Protein AF-0000000067843125 (afdb_homodimer)

Secondary structure (DSSP, 8-state):
-PEEEEEEE-SSTHHHHHHHHHHHH--TTTEEEEEEEEE-GGG-S-SS--PPPHHHHHH-HHHHHHHHHHHHHHHHHHHHHHHTT-EEEEEEEES-HHHHHHHHHHHTT-SEEEEES--------TTS--HHHHHHHH-SS-EEEE--/-PEEEEEEE-SSTHHHHHHHHHHHH--TTTEEEEEEEEE-GGG-S-SS--PPPHHHHHH-HHHHHHHHHHHHHHHHHHHHHHHTT-EEEEEEEES-HHHHHHHHHHHTT-SEEEEES--------TTS--HHHHHHHH-SS-EEEE--

Nearest PDB structures (foldseek):
  1mjh-assembly1_A  TM=8.356E-01  e=4.288E-08  Methanocaldococcus jannaschii
  5ahw-assembly2_D  TM=8.066E-01  e=2.568E-08  Mycolicibacterium smegmatis MC2 155
  1mjh-assembly1_B  TM=7.930E-01  e=4.022E-08  Methanocaldococcus jannaschii
  3hgm-assembly1_B  TM=7.464E-01  e=4.874E-08  Halomonas elongata
  3hgm-assembly2_D  TM=7.133E-01  e=4.022E-08  Halomonas elongata

Structure (mmCIF, N/CA/C/O backbone):
data_AF-0000000067843125-model_v1
#
loop_
_entity.id
_entity.type
_entity.pdbx_description
1 polymer 'Universal stress protein family'
#
loop_
_atom_site.group_PDB
_atom_site.id
_atom_site.type_symbol
_atom_site.label_atom_id
_atom_site.label_alt_id
_atom_site.label_comp_id
_atom_site.label_asym_id
_atom_site.label_entity_id
_atom_site.label_seq_id
_atom_site.pdbx_PDB_ins_code
_atom_site.Cartn_x
_atom_site.Cartn_y
_atom_site.Cartn_z
_atom_site.occupancy
_atom_site.B_iso_or_equiv
_atom_site.auth_seq_id
_atom_site.auth_comp_id
_atom_site.auth_asym_id
_atom_site.auth_atom_id
_atom_site.pdbx_PDB_model_num
ATOM 1 N N . MET A 1 1 ? -18.734 -5.113 -13.703 1 89.94 1 MET A N 1
ATOM 2 C CA . MET A 1 1 ? -17.859 -6.262 -13.5 1 89.94 1 MET A CA 1
ATOM 3 C C . MET A 1 1 ? -16.875 -6 -12.359 1 89.94 1 MET A C 1
ATOM 5 O O . MET A 1 1 ? -16.422 -4.871 -12.172 1 89.94 1 MET A O 1
ATOM 9 N N . PRO A 1 2 ? -16.578 -7.117 -11.547 1 95.94 2 PRO A N 1
ATOM 10 C CA . PRO A 1 2 ? -15.672 -6.875 -10.43 1 95.94 2 PRO A CA 1
ATOM 11 C C . PRO A 1 2 ? -14.273 -6.469 -10.891 1 95.94 2 PRO A C 1
ATOM 13 O O . PRO A 1 2 ? -13.805 -6.914 -11.945 1 95.94 2 PRO A O 1
ATOM 16 N N . SER A 1 3 ? -13.609 -5.617 -10.203 1 98.12 3 SER A N 1
ATOM 17 C CA . SER A 1 3 ? -12.266 -5.152 -10.523 1 98.12 3 SER A CA 1
ATOM 18 C C . SER A 1 3 ? -11.211 -6.137 -10.031 1 98.12 3 SER A C 1
ATOM 20 O O . SER A 1 3 ? -11.273 -6.598 -8.891 1 98.12 3 SER A O 1
ATOM 22 N N . PRO A 1 4 ? -10.266 -6.488 -10.859 1 98.75 4 PRO A N 1
ATOM 23 C CA . PRO A 1 4 ? -9.242 -7.449 -10.438 1 98.75 4 PRO A CA 1
ATOM 24 C C . PRO A 1 4 ? -8.266 -6.867 -9.43 1 98.75 4 PRO A C 1
ATOM 26 O O . PRO A 1 4 ? -7.848 -5.711 -9.555 1 98.75 4 PRO A O 1
ATOM 29 N N . VAL A 1 5 ? -7.953 -7.621 -8.461 1 98.81 5 VAL A N 1
ATOM 30 C CA . VAL A 1 5 ? -6.926 -7.344 -7.461 1 98.81 5 VAL A CA 1
ATOM 31 C C . VAL A 1 5 ? -5.902 -8.477 -7.445 1 98.81 5 VAL A C 1
ATOM 33 O O . VAL A 1 5 ? -6.273 -9.656 -7.422 1 98.81 5 VAL A O 1
ATOM 36 N N . LEU A 1 6 ? -4.633 -8.117 -7.5 1 98.69 6 LEU A N 1
ATOM 37 C CA . LEU A 1 6 ? -3.578 -9.125 -7.469 1 98.69 6 LEU A CA 1
ATOM 38 C C . LEU A 1 6 ? -2.986 -9.25 -6.07 1 98.69 6 LEU A C 1
ATOM 40 O O . LEU A 1 6 ? -2.576 -8.258 -5.473 1 98.69 6 LEU A O 1
ATOM 44 N N . ILE A 1 7 ? -3.006 -10.43 -5.57 1 98.12 7 ILE A N 1
ATOM 45 C CA . ILE A 1 7 ? -2.373 -10.727 -4.289 1 98.12 7 ILE A CA 1
ATOM 46 C C . ILE A 1 7 ? -1.127 -11.586 -4.516 1 98.12 7 ILE A C 1
ATOM 48 O O . ILE A 1 7 ? -1.229 -12.75 -4.902 1 98.12 7 ILE A O 1
ATOM 52 N N . ALA A 1 8 ? 0.033 -11.008 -4.254 1 96.38 8 ALA A N 1
ATOM 53 C CA . ALA A 1 8 ? 1.299 -11.711 -4.438 1 96.38 8 ALA A CA 1
ATOM 54 C C . ALA A 1 8 ? 1.785 -12.32 -3.121 1 96.38 8 ALA A C 1
ATOM 56 O O . ALA A 1 8 ? 2.17 -11.594 -2.201 1 96.38 8 ALA A O 1
ATOM 57 N N . ILE A 1 9 ? 1.909 -13.664 -3.086 1 93.88 9 ILE A N 1
ATOM 58 C CA . ILE A 1 9 ? 2.287 -14.336 -1.846 1 93.88 9 ILE A CA 1
ATOM 59 C C . ILE A 1 9 ? 3.607 -15.078 -2.041 1 93.88 9 ILE A C 1
ATOM 61 O O . ILE A 1 9 ? 4.121 -15.156 -3.158 1 93.88 9 ILE A O 1
ATOM 65 N N . ASP A 1 10 ? 4.379 -15.609 -0.93 1 83.75 10 ASP A N 1
ATOM 66 C CA . ASP A 1 10 ? 5.637 -16.344 -1.018 1 83.75 10 ASP A CA 1
ATOM 67 C C . ASP A 1 10 ? 5.531 -17.703 -0.321 1 83.75 10 ASP A C 1
ATOM 69 O O . ASP A 1 10 ? 6.547 -18.359 -0.06 1 83.75 10 ASP A O 1
ATOM 73 N N . ALA A 1 11 ? 4.441 -18.25 0.03 1 79.56 11 ALA A N 1
ATOM 74 C CA . ALA A 1 11 ? 4.195 -19.547 0.66 1 79.56 11 ALA A CA 1
ATOM 75 C C . ALA A 1 11 ? 4.633 -19.531 2.121 1 79.56 11 ALA A C 1
ATOM 77 O O . ALA A 1 11 ? 4.84 -20.594 2.719 1 79.56 11 ALA A O 1
ATOM 78 N N . SER A 1 12 ? 4.941 -18.391 2.652 1 82 12 SER A N 1
ATOM 79 C CA . SER A 1 12 ? 5.27 -18.234 4.066 1 82 12 SER A CA 1
ATOM 80 C C . SER A 1 12 ? 4.035 -17.875 4.887 1 82 12 SER A C 1
ATOM 82 O O . SER A 1 12 ? 2.98 -17.562 4.324 1 82 12 SER A O 1
ATOM 84 N N . PRO A 1 13 ? 4.164 -17.969 6.133 1 80.19 13 PRO A N 1
ATOM 85 C CA . PRO A 1 13 ? 3.043 -17.594 6.996 1 80.19 13 PRO A CA 1
ATOM 86 C C . PRO A 1 13 ? 2.594 -16.156 6.797 1 80.19 13 PRO A C 1
ATOM 88 O O . PRO A 1 13 ? 1.475 -15.789 7.168 1 80.19 13 PRO A O 1
ATOM 91 N N . ALA A 1 14 ? 3.35 -15.375 6.184 1 82.56 14 ALA A N 1
ATOM 92 C CA . ALA A 1 14 ? 2.998 -13.984 5.906 1 82.56 14 ALA A CA 1
ATOM 93 C C . ALA A 1 14 ? 1.835 -13.898 4.922 1 82.56 14 ALA A C 1
ATOM 95 O O . ALA A 1 14 ? 1.15 -12.875 4.852 1 82.56 14 ALA A O 1
ATOM 96 N N . SER A 1 15 ? 1.632 -14.945 4.203 1 89.69 15 SER A N 1
ATOM 97 C CA . SER A 1 15 ? 0.538 -14.977 3.236 1 89.69 15 SER A CA 1
ATOM 98 C C . SER A 1 15 ? -0.809 -14.766 3.918 1 89.69 15 SER A C 1
ATOM 100 O O . SER A 1 15 ? -1.698 -14.117 3.361 1 89.69 15 SER A O 1
ATOM 102 N N . SER A 1 16 ? -0.911 -15.32 5.137 1 92.56 16 SER A N 1
ATOM 103 C CA . SER A 1 16 ? -2.166 -15.18 5.867 1 92.56 16 SER A CA 1
ATOM 104 C C . SER A 1 16 ? -2.475 -13.711 6.152 1 92.56 16 SER A C 1
ATOM 106 O O . SER A 1 16 ? -3.633 -13.297 6.098 1 92.56 16 SER A O 1
ATOM 108 N N . THR A 1 17 ? -1.486 -12.984 6.449 1 93.25 17 THR A N 1
ATOM 109 C CA . THR A 1 17 ? -1.659 -11.562 6.699 1 93.25 17 THR A CA 1
ATOM 110 C C . THR A 1 17 ? -2.156 -10.844 5.445 1 93.25 17 THR A C 1
ATOM 112 O O . THR A 1 17 ? -3.002 -9.953 5.527 1 93.25 17 THR A O 1
ATOM 115 N N . LEU A 1 18 ? -1.687 -11.273 4.309 1 96.38 18 LEU A N 1
ATOM 116 C CA . LEU A 1 18 ? -2.08 -10.648 3.051 1 96.38 18 LEU A CA 1
ATOM 117 C C . LEU A 1 18 ? -3.529 -10.977 2.709 1 96.38 18 LEU A C 1
ATOM 119 O O . LEU A 1 18 ? -4.254 -10.125 2.184 1 96.38 18 LEU A O 1
ATOM 123 N N . LEU A 1 19 ? -3.934 -12.172 3.041 1 97.38 19 LEU A N 1
ATOM 124 C CA . LEU A 1 19 ? -5.328 -12.539 2.822 1 97.38 19 LEU A CA 1
ATOM 125 C C . LEU A 1 19 ? -6.25 -11.75 3.748 1 97.38 19 LEU A C 1
ATOM 127 O O . LEU A 1 19 ? -7.352 -11.367 3.35 1 97.38 19 LEU A O 1
ATOM 131 N N . THR A 1 20 ? -5.781 -11.562 4.949 1 97.31 20 THR A N 1
ATOM 132 C CA . THR A 1 20 ? -6.539 -10.742 5.887 1 97.31 20 THR A CA 1
ATOM 133 C C . THR A 1 20 ? -6.691 -9.32 5.367 1 97.31 20 THR A C 1
ATOM 135 O O . THR A 1 20 ? -7.77 -8.727 5.465 1 97.31 20 THR A O 1
ATOM 138 N N . LEU A 1 21 ? -5.652 -8.766 4.77 1 97.69 21 LEU A N 1
ATOM 139 C CA . LEU A 1 21 ? -5.719 -7.43 4.18 1 97.69 21 LEU A CA 1
ATOM 140 C C . LEU A 1 21 ? -6.719 -7.398 3.029 1 97.69 21 LEU A C 1
ATOM 142 O O . LEU A 1 21 ? -7.488 -6.441 2.896 1 97.69 21 LEU A O 1
ATOM 146 N N . ALA A 1 22 ? -6.668 -8.422 2.188 1 98.31 22 ALA A N 1
ATOM 147 C CA . ALA A 1 22 ? -7.625 -8.508 1.086 1 98.31 22 ALA A CA 1
ATOM 148 C C . ALA A 1 22 ? -9.062 -8.508 1.604 1 98.31 22 ALA A C 1
ATOM 150 O O . ALA A 1 22 ? -9.914 -7.801 1.074 1 98.31 22 ALA A O 1
ATOM 151 N N . ARG A 1 23 ? -9.281 -9.227 2.668 1 98.19 23 ARG A N 1
ATOM 152 C CA . ARG A 1 23 ? -10.633 -9.312 3.227 1 98.19 23 ARG A CA 1
ATOM 153 C C . ARG A 1 23 ? -11.039 -7.996 3.879 1 98.19 23 ARG A C 1
ATOM 155 O O . ARG A 1 23 ? -12.219 -7.641 3.885 1 98.19 23 ARG A O 1
ATOM 162 N N . ARG A 1 24 ? -10.094 -7.312 4.391 1 97.81 24 ARG A N 1
ATOM 163 C CA . ARG A 1 24 ? -10.352 -6.066 5.109 1 97.81 24 ARG A CA 1
ATOM 164 C C . ARG A 1 24 ? -10.672 -4.934 4.141 1 97.81 24 ARG A C 1
ATOM 166 O O . ARG A 1 24 ? -11.523 -4.09 4.426 1 97.81 24 ARG A O 1
ATOM 173 N N . TYR A 1 25 ? -10.055 -4.965 2.912 1 98.12 25 TYR A N 1
ATOM 174 C CA . TYR A 1 25 ? -10.109 -3.766 2.084 1 98.12 25 TYR A CA 1
ATOM 175 C C . TYR A 1 25 ? -10.773 -4.055 0.745 1 98.12 25 TYR A C 1
ATOM 177 O O . TYR A 1 25 ? -11.109 -3.135 -0.003 1 98.12 25 TYR A O 1
ATOM 185 N N . CYS A 1 26 ? -11 -5.297 0.404 1 98.25 26 CYS A N 1
ATOM 186 C CA . CYS A 1 26 ? -11.75 -5.672 -0.79 1 98.25 26 CYS A CA 1
ATOM 187 C C . CYS A 1 26 ? -13.148 -6.164 -0.426 1 98.25 26 CYS A C 1
ATOM 189 O O . CYS A 1 26 ? -13.422 -6.449 0.741 1 98.25 26 CYS A O 1
ATOM 191 N N . ARG A 1 27 ? -14 -6.223 -1.456 1 97.75 27 ARG A N 1
ATOM 192 C CA . ARG A 1 27 ? -15.375 -6.629 -1.218 1 97.75 27 ARG A CA 1
ATOM 193 C C . ARG A 1 27 ? -15.82 -7.672 -2.234 1 97.75 27 ARG A C 1
ATOM 195 O O . ARG A 1 27 ? -15.594 -7.52 -3.436 1 97.75 27 ARG A O 1
ATOM 202 N N . PRO A 1 28 ? -16.5 -8.719 -1.617 1 97.62 28 PRO A N 1
ATOM 203 C CA . PRO A 1 28 ? -17.141 -9.641 -2.566 1 97.62 28 PRO A CA 1
ATOM 204 C C . PRO A 1 28 ? -18.094 -8.922 -3.529 1 97.62 28 PRO A C 1
ATOM 206 O O . PRO A 1 28 ? -18.797 -7.996 -3.131 1 97.62 28 PRO A O 1
ATOM 209 N N . GLY A 1 29 ? -18.078 -9.281 -4.797 1 97.19 29 GLY A N 1
ATOM 210 C CA . GLY A 1 29 ? -18.938 -8.672 -5.797 1 97.19 29 GLY A CA 1
ATOM 211 C C . GLY A 1 29 ? -18.328 -7.453 -6.461 1 97.19 29 GLY A C 1
ATOM 212 O O . GLY A 1 29 ? -18.719 -7.082 -7.57 1 97.19 29 GLY A O 1
ATOM 213 N N . GLU A 1 30 ? -17.422 -6.801 -5.781 1 97.88 30 GLU A N 1
ATOM 214 C CA . GLU A 1 30 ? -16.766 -5.609 -6.32 1 97.88 30 GLU A CA 1
ATOM 215 C C . GLU A 1 30 ? -15.367 -5.926 -6.824 1 97.88 30 GLU A C 1
ATOM 217 O O . GLU A 1 30 ? -14.859 -5.258 -7.73 1 97.88 30 GLU A O 1
ATOM 222 N N . HIS A 1 31 ? -14.773 -6.926 -6.184 1 98.62 31 HIS A N 1
ATOM 223 C CA . HIS A 1 31 ? -13.398 -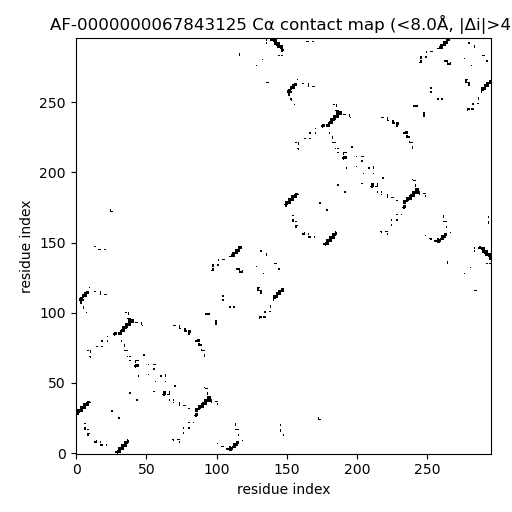7.266 -6.516 1 98.62 31 HIS A CA 1
ATOM 224 C C . HIS A 1 31 ? -13.266 -8.742 -6.871 1 98.62 31 HIS A C 1
ATOM 226 O O . HIS A 1 31 ? -13.93 -9.594 -6.27 1 98.62 31 HIS A O 1
ATOM 232 N N . GLU A 1 32 ? -12.492 -8.992 -7.832 1 98.75 32 GLU A N 1
ATOM 233 C CA . GLU A 1 32 ? -12.008 -10.336 -8.141 1 98.75 32 GLU A CA 1
ATOM 234 C C . GLU A 1 32 ? -10.555 -10.516 -7.715 1 98.75 32 GLU A C 1
ATOM 236 O O . GLU A 1 32 ? -9.68 -9.781 -8.164 1 98.75 32 GLU A O 1
ATOM 241 N N . LEU A 1 33 ? -10.273 -11.523 -6.895 1 98.81 33 LEU A N 1
ATOM 242 C CA . LEU A 1 33 ? -8.961 -11.633 -6.262 1 98.81 33 LEU A CA 1
ATOM 243 C C . LEU A 1 33 ? -8.117 -12.688 -6.957 1 98.81 33 LEU A C 1
ATOM 245 O O . LEU A 1 33 ? -8.516 -13.852 -7.062 1 98.81 33 LEU A O 1
ATOM 249 N N . HIS A 1 34 ? -6.973 -12.312 -7.453 1 98.75 34 HIS A N 1
ATOM 250 C CA . HIS A 1 34 ? -6.016 -13.188 -8.117 1 98.75 34 HIS A CA 1
ATOM 251 C C . HIS A 1 34 ? -4.781 -13.422 -7.25 1 98.75 34 HIS A C 1
ATOM 253 O O . HIS A 1 34 ? -4.008 -12.492 -7.008 1 98.75 34 HIS A O 1
ATOM 259 N N . VAL A 1 35 ? -4.582 -14.664 -6.863 1 98.31 35 VAL A N 1
ATOM 260 C CA . VAL A 1 35 ? -3.434 -15.008 -6.031 1 98.31 35 VAL A CA 1
ATOM 261 C C . VAL A 1 35 ? -2.271 -15.453 -6.918 1 98.31 35 VAL A C 1
ATOM 263 O O . VAL A 1 35 ? -2.438 -16.312 -7.781 1 98.31 35 VAL A O 1
ATOM 266 N N . LEU A 1 36 ? -1.136 -14.852 -6.691 1 97.06 36 LEU A N 1
ATOM 267 C CA . LEU A 1 36 ? 0.042 -15.164 -7.492 1 97.06 36 LEU A CA 1
ATOM 268 C C . LEU A 1 36 ? 1.215 -15.562 -6.602 1 97.06 36 LEU A C 1
ATOM 270 O O . LEU A 1 36 ? 1.465 -14.922 -5.574 1 97.06 36 LEU A O 1
ATOM 274 N N . LEU A 1 37 ? 1.868 -16.625 -6.953 1 93.88 37 LEU A N 1
ATOM 275 C CA . LEU A 1 37 ? 3.125 -17.016 -6.324 1 93.88 37 LEU A CA 1
ATOM 276 C C . LEU A 1 37 ? 4.195 -17.297 -7.371 1 93.88 37 LEU A C 1
ATOM 278 O O . LEU A 1 37 ? 4 -18.125 -8.258 1 93.88 37 LEU A O 1
ATOM 282 N N . ALA A 1 38 ? 5.234 -16.5 -7.301 1 88.31 38 ALA A N 1
ATOM 283 C CA . ALA A 1 38 ? 6.348 -16.703 -8.227 1 88.31 38 ALA A CA 1
ATOM 284 C C . ALA A 1 38 ? 7.402 -17.625 -7.625 1 88.31 38 ALA A C 1
ATOM 286 O O . ALA A 1 38 ? 7.77 -17.484 -6.457 1 88.31 38 ALA A O 1
ATOM 287 N N . ILE A 1 39 ? 7.867 -18.547 -8.344 1 78.56 39 ILE A N 1
ATOM 288 C CA . ILE A 1 39 ? 8.922 -19.453 -7.91 1 78.56 39 ILE A CA 1
ATOM 289 C C . ILE A 1 39 ? 10.141 -19.297 -8.828 1 78.56 39 ILE A C 1
ATOM 291 O O . ILE A 1 39 ? 10.016 -18.797 -9.945 1 78.56 39 ILE A O 1
ATOM 295 N N . ASP A 1 40 ? 11.305 -19.594 -8.203 1 73.25 40 ASP A N 1
ATOM 296 C CA . ASP A 1 40 ? 12.523 -19.609 -9 1 73.25 40 ASP A CA 1
ATOM 297 C C . ASP A 1 40 ? 12.398 -20.562 -10.18 1 73.25 40 ASP A C 1
ATOM 299 O O . ASP A 1 40 ? 11.945 -21.703 -10.016 1 73.25 40 ASP A O 1
ATOM 303 N N . SER A 1 41 ? 12.68 -19.984 -11.367 1 67.19 41 SER A N 1
ATOM 304 C CA . SER A 1 41 ? 12.555 -20.766 -12.586 1 67.19 41 SER A CA 1
ATOM 305 C C . SER A 1 41 ? 13.383 -22.047 -12.508 1 67.19 41 SER A C 1
ATOM 307 O O . SER A 1 41 ? 13.047 -23.047 -13.133 1 67.19 41 SER A O 1
ATOM 309 N N . THR A 1 42 ? 14.508 -21.984 -11.75 1 63.69 42 THR A N 1
ATOM 310 C CA . THR A 1 42 ? 15.359 -23.172 -11.633 1 63.69 42 THR A CA 1
ATOM 311 C C . THR A 1 42 ? 14.617 -24.297 -10.938 1 63.69 42 THR A C 1
ATOM 313 O O . THR A 1 42 ? 14.961 -25.469 -11.109 1 63.69 42 THR A O 1
ATOM 316 N N . PHE A 1 43 ? 13.625 -23.906 -10.242 1 55.91 43 PHE A N 1
ATOM 317 C CA . PHE A 1 43 ? 12.906 -24.906 -9.469 1 55.91 43 PHE A CA 1
ATOM 318 C C . PHE A 1 43 ? 11.602 -25.281 -10.148 1 55.91 43 PHE A C 1
ATOM 320 O O . PHE A 1 43 ? 10.828 -26.094 -9.633 1 55.91 43 PHE A O 1
ATOM 327 N N . ALA A 1 44 ? 11.383 -24.703 -11.336 1 56.53 44 ALA A N 1
ATOM 328 C CA . ALA A 1 44 ? 10.133 -24.984 -12.023 1 56.53 44 ALA A CA 1
ATOM 329 C C . ALA A 1 44 ? 10.242 -26.25 -12.867 1 56.53 44 ALA A C 1
ATOM 331 O O . ALA A 1 44 ? 10.977 -26.281 -13.852 1 56.53 44 ALA A O 1
ATOM 332 N N . VAL A 1 45 ? 9.789 -27.422 -12.305 1 53.66 45 VAL A N 1
ATOM 333 C CA . VAL A 1 45 ? 9.836 -28.672 -13.055 1 53.66 45 VAL A CA 1
ATOM 334 C C . VAL A 1 45 ? 8.734 -28.688 -14.109 1 53.66 45 VAL A C 1
ATOM 336 O O . VAL A 1 45 ? 8.938 -29.203 -15.219 1 53.66 45 VAL A O 1
ATOM 339 N N . HIS A 1 46 ? 7.516 -28.156 -13.789 1 55.03 46 HIS A N 1
ATOM 340 C CA . HIS A 1 46 ? 6.379 -28.078 -14.703 1 55.03 46 HIS A CA 1
ATOM 341 C C . HIS A 1 46 ? 5.906 -26.641 -14.875 1 55.03 46 HIS A C 1
ATOM 343 O O . HIS A 1 46 ? 5.973 -25.844 -13.93 1 55.03 46 HIS A O 1
ATOM 349 N N . GLU A 1 47 ? 5.637 -26.266 -16.125 1 55.62 47 GLU A N 1
ATOM 350 C CA . GLU A 1 47 ? 5.078 -24.953 -16.391 1 55.62 47 GLU A CA 1
ATOM 351 C C . GLU A 1 47 ? 3.693 -24.797 -15.766 1 55.62 47 GLU A C 1
ATOM 353 O O . GLU A 1 47 ? 3.301 -23.703 -15.367 1 55.62 47 GLU A O 1
ATOM 358 N N . GLN A 1 48 ? 2.961 -25.922 -15.812 1 53.66 48 GLN A N 1
ATOM 359 C CA . GLN A 1 48 ? 1.631 -26.016 -15.219 1 53.66 48 GLN A CA 1
ATOM 360 C C . GLN A 1 48 ? 1.578 -27.094 -14.141 1 53.66 48 GLN A C 1
ATOM 362 O O . GLN A 1 48 ? 2.379 -28.031 -14.148 1 53.66 48 GLN A O 1
ATOM 367 N N . PRO A 1 49 ? 0.742 -26.812 -13.125 1 54.97 49 PRO A N 1
ATOM 368 C CA . PRO A 1 49 ? 0.631 -27.844 -12.078 1 54.97 49 PRO A CA 1
ATOM 369 C C . PRO A 1 49 ? 0.395 -29.234 -12.641 1 54.97 49 PRO A C 1
ATOM 371 O O . PRO A 1 49 ? -0.507 -29.438 -13.461 1 54.97 49 PRO A O 1
ATOM 374 N N . ALA A 1 50 ? 1.275 -30.062 -12.719 1 58.03 50 ALA A N 1
ATOM 375 C CA . ALA A 1 50 ? 1.128 -31.453 -13.102 1 58.03 50 ALA A CA 1
ATOM 376 C C . ALA A 1 50 ? 1.81 -32.375 -12.094 1 58.03 50 ALA A C 1
ATOM 378 O O . ALA A 1 50 ? 2.768 -31.984 -11.43 1 58.03 50 ALA A O 1
ATOM 379 N N . PRO A 1 51 ? 1.096 -33.5 -11.805 1 61.25 51 PRO A N 1
ATOM 380 C CA . PRO A 1 51 ? 1.764 -34.469 -10.922 1 61.25 51 PRO A CA 1
ATOM 381 C C . PRO A 1 51 ? 3.176 -34.812 -11.391 1 61.25 51 PRO A C 1
ATOM 383 O O . PRO A 1 51 ? 3.424 -34.906 -12.594 1 61.25 51 PRO A O 1
ATOM 386 N N . TYR A 1 52 ? 4.148 -34.75 -10.469 1 61.84 52 TYR A N 1
ATOM 387 C CA . TYR A 1 52 ? 5.52 -35.125 -10.789 1 61.84 52 TYR A CA 1
ATOM 388 C C . TYR A 1 52 ? 5.617 -36.625 -11.078 1 61.84 52 TYR A C 1
ATOM 390 O O . TYR A 1 52 ? 4.922 -37.406 -10.453 1 61.84 52 TYR A O 1
ATOM 398 N N . THR A 1 53 ? 6.281 -36.906 -12.148 1 62.31 53 THR A N 1
ATOM 399 C CA . THR A 1 53 ? 6.57 -38.312 -12.391 1 62.31 53 THR A CA 1
ATOM 400 C C . THR A 1 53 ? 7.566 -38.844 -11.367 1 62.31 53 THR A C 1
ATOM 402 O O . THR A 1 53 ? 8.219 -38.062 -10.672 1 62.31 53 THR A O 1
ATOM 405 N N . ALA A 1 54 ? 7.574 -40.188 -11.102 1 65.94 54 ALA A N 1
ATOM 406 C CA . ALA A 1 54 ? 8.523 -40.812 -10.195 1 65.94 54 ALA A CA 1
ATOM 407 C C . ALA A 1 54 ? 9.953 -40.438 -10.531 1 65.94 54 ALA A C 1
ATOM 409 O O . ALA A 1 54 ? 10.781 -40.219 -9.641 1 65.94 54 ALA A O 1
ATOM 410 N N . GLU A 1 55 ? 10.266 -40.281 -11.852 1 66 55 GLU A N 1
ATOM 411 C CA . GLU A 1 55 ? 11.602 -39.938 -12.305 1 66 55 GLU A CA 1
ATOM 412 C C . GLU A 1 55 ? 11.953 -38.5 -11.914 1 66 55 GLU A C 1
ATOM 414 O O . GLU A 1 55 ? 13.07 -38.219 -11.484 1 66 55 GLU A O 1
ATOM 419 N N . GLU A 1 56 ? 10.984 -37.656 -12.094 1 64.06 56 GLU A N 1
ATOM 420 C CA . GLU A 1 56 ? 11.203 -36.25 -11.75 1 64.06 56 GLU A CA 1
ATOM 421 C C . GLU A 1 56 ? 11.43 -36.094 -10.25 1 64.06 56 GLU A C 1
ATOM 423 O O . GLU A 1 56 ? 12.266 -35.281 -9.828 1 64.06 56 GLU A O 1
ATOM 428 N N . LEU A 1 57 ? 10.68 -36.812 -9.453 1 62.41 57 LEU A N 1
ATOM 429 C CA . LEU A 1 57 ? 10.797 -36.75 -8 1 62.41 57 LEU A CA 1
ATOM 430 C C . LEU A 1 57 ? 12.164 -37.25 -7.551 1 62.41 57 LEU A C 1
ATOM 432 O O . LEU A 1 57 ? 12.711 -36.75 -6.559 1 62.41 57 LEU A O 1
ATOM 436 N N . GLU A 1 58 ? 12.602 -38.219 -8.273 1 66.12 58 GLU A N 1
ATOM 437 C CA . GLU A 1 58 ? 13.906 -38.781 -7.934 1 66.12 58 GLU A CA 1
ATOM 438 C C . GLU A 1 58 ? 15.039 -37.875 -8.359 1 66.12 58 GLU A C 1
ATOM 440 O O . GLU A 1 58 ? 16.031 -37.719 -7.641 1 66.12 58 GLU A O 1
ATOM 445 N N . GLU A 1 59 ? 14.914 -37.25 -9.43 1 66.56 59 GLU A N 1
ATOM 446 C CA . GLU A 1 59 ? 16.016 -36.469 -10 1 66.56 59 GLU A CA 1
ATOM 447 C C . GLU A 1 59 ? 16.062 -35.062 -9.406 1 66.56 59 GLU A C 1
ATOM 449 O O . GLU A 1 59 ? 17.141 -34.5 -9.219 1 66.56 59 GLU A O 1
ATOM 454 N N . TYR A 1 60 ? 14.875 -34.562 -9.117 1 66.5 60 TYR A N 1
ATOM 455 C CA . TYR A 1 60 ? 14.836 -33.188 -8.656 1 66.5 60 TYR A CA 1
ATOM 456 C C . TYR A 1 60 ? 13.945 -33.031 -7.434 1 66.5 60 TYR A C 1
ATOM 458 O O . TYR A 1 60 ? 12.977 -32.281 -7.445 1 66.5 60 TYR A O 1
ATOM 466 N N . PRO A 1 61 ? 14.164 -33.812 -6.395 1 64.56 61 PRO A N 1
ATOM 467 C CA . PRO A 1 61 ? 13.266 -33.844 -5.234 1 64.56 61 PRO A CA 1
ATOM 468 C C . PRO A 1 61 ? 13.008 -32.469 -4.633 1 64.56 61 PRO A C 1
ATOM 470 O O . PRO A 1 61 ? 11.875 -32.156 -4.254 1 64.56 61 PRO A O 1
ATOM 473 N N . ALA A 1 62 ? 14.031 -31.672 -4.609 1 65.38 62 ALA A N 1
ATOM 474 C CA . ALA A 1 62 ? 13.898 -30.359 -3.984 1 65.38 62 ALA A CA 1
ATOM 475 C C . ALA A 1 62 ? 12.992 -29.453 -4.809 1 65.38 62 ALA A C 1
ATOM 477 O O . ALA A 1 62 ? 12.148 -28.75 -4.258 1 65.38 62 ALA A O 1
ATOM 478 N N . ALA A 1 63 ? 13.141 -29.516 -6.074 1 64.62 63 ALA A N 1
ATOM 479 C CA . ALA A 1 63 ? 12.328 -28.688 -6.965 1 64.62 63 ALA A CA 1
ATOM 480 C C . ALA A 1 63 ? 10.859 -29.109 -6.918 1 64.62 63 ALA A C 1
ATOM 482 O O . ALA A 1 63 ? 9.969 -28.266 -6.902 1 64.62 63 ALA A O 1
ATOM 483 N N . CYS A 1 64 ? 10.664 -30.391 -6.816 1 66.38 64 CYS A N 1
ATOM 484 C CA . CYS A 1 64 ? 9.297 -30.906 -6.762 1 66.38 64 CYS A CA 1
ATOM 485 C C . CYS A 1 64 ? 8.617 -30.5 -5.457 1 66.38 64 CYS A C 1
ATOM 487 O O . CYS A 1 64 ? 7.441 -30.141 -5.457 1 66.38 64 CYS A O 1
ATOM 489 N N . GLN A 1 65 ? 9.398 -30.547 -4.469 1 71.88 65 GLN A N 1
ATOM 490 C CA . GLN A 1 65 ? 8.844 -30.203 -3.162 1 71.88 65 GLN A CA 1
ATOM 491 C C . GLN A 1 65 ? 8.484 -28.719 -3.092 1 71.88 65 GLN A C 1
ATOM 493 O O . GLN A 1 65 ? 7.438 -28.359 -2.557 1 71.88 65 GLN A O 1
ATOM 498 N N . GLU A 1 66 ? 9.273 -27.891 -3.668 1 72.62 66 GLU A N 1
ATOM 499 C CA . GLU A 1 66 ? 9.023 -26.453 -3.658 1 72.62 66 GLU A CA 1
ATOM 500 C C . GLU A 1 66 ? 7.789 -26.109 -4.477 1 72.62 66 GLU A C 1
ATOM 502 O O . GLU A 1 66 ? 6.969 -25.281 -4.047 1 72.62 66 GLU A O 1
ATOM 507 N N . GLN A 1 67 ? 7.758 -26.75 -5.535 1 75.62 67 GLN A N 1
ATOM 508 C CA . GLN A 1 67 ? 6.613 -26.484 -6.402 1 75.62 67 GLN A CA 1
ATOM 509 C C . GLN A 1 67 ? 5.312 -26.953 -5.762 1 75.62 67 GLN A C 1
ATOM 511 O O . GLN A 1 67 ? 4.285 -26.281 -5.863 1 75.62 67 GLN A O 1
ATOM 516 N N . GLN A 1 68 ? 5.434 -28.094 -5.203 1 79.94 68 GLN A N 1
ATOM 517 C CA . GLN A 1 68 ? 4.25 -28.609 -4.523 1 79.94 68 GLN A CA 1
ATOM 518 C C . GLN A 1 68 ? 3.828 -27.703 -3.377 1 79.94 68 GLN A C 1
ATOM 520 O O . GLN A 1 68 ? 2.637 -27.453 -3.182 1 79.94 68 GLN A O 1
ATOM 525 N N . HIS A 1 69 ? 4.789 -27.266 -2.688 1 83 69 HIS A N 1
ATOM 526 C CA . HIS A 1 69 ? 4.508 -26.344 -1.591 1 83 69 HIS A CA 1
ATOM 527 C C . HIS A 1 69 ? 3.869 -25.062 -2.102 1 83 69 HIS A C 1
ATOM 529 O O . HIS A 1 69 ? 2.922 -24.547 -1.499 1 83 69 HIS A O 1
ATOM 535 N N . ALA A 1 70 ? 4.379 -24.594 -3.164 1 84.75 70 ALA A N 1
ATOM 536 C CA . ALA A 1 70 ? 3.857 -23.375 -3.773 1 84.75 70 ALA A CA 1
ATOM 537 C C . ALA A 1 70 ? 2.428 -23.578 -4.27 1 84.75 70 ALA A C 1
ATOM 539 O O . ALA A 1 70 ? 1.56 -22.734 -4.043 1 84.75 70 ALA A O 1
ATOM 540 N N . ASP A 1 71 ? 2.242 -24.719 -4.875 1 87.5 71 ASP A N 1
ATOM 541 C CA . ASP A 1 71 ? 0.908 -25.047 -5.367 1 87.5 71 ASP A CA 1
ATOM 542 C C . ASP A 1 71 ? -0.095 -25.141 -4.219 1 87.5 71 ASP A C 1
ATOM 544 O O . ASP A 1 71 ? -1.217 -24.641 -4.324 1 87.5 71 ASP A O 1
ATOM 548 N N . HIS A 1 72 ? 0.35 -25.75 -3.203 1 91.56 72 HIS A N 1
ATOM 549 C CA . HIS A 1 72 ? -0.516 -25.891 -2.039 1 91.56 72 HIS A CA 1
ATOM 550 C C . HIS A 1 72 ? -0.831 -24.531 -1.416 1 91.56 72 HIS A C 1
ATOM 552 O O . HIS A 1 72 ? -1.977 -24.266 -1.045 1 91.56 72 HIS A O 1
ATOM 558 N N . ALA A 1 73 ? 0.139 -23.703 -1.293 1 92.81 73 ALA A N 1
ATOM 559 C CA . ALA A 1 73 ? -0.043 -22.375 -0.707 1 92.81 73 ALA A CA 1
ATOM 560 C C . ALA A 1 73 ? -1.042 -21.547 -1.514 1 92.81 73 ALA A C 1
ATOM 562 O O . ALA A 1 73 ? -1.924 -20.906 -0.945 1 92.81 73 ALA A O 1
ATOM 563 N N . VAL A 1 74 ? -0.92 -21.609 -2.801 1 96.12 74 VAL A N 1
ATOM 564 C CA . VAL A 1 74 ? -1.818 -20.875 -3.68 1 96.12 74 VAL A CA 1
ATOM 565 C C . VAL A 1 74 ? -3.236 -21.422 -3.553 1 96.12 74 VAL A C 1
ATOM 567 O O . VAL A 1 74 ? -4.195 -20.656 -3.402 1 96.12 74 VAL A O 1
ATOM 570 N N . ALA A 1 75 ? -3.354 -22.719 -3.582 1 96.44 75 ALA A N 1
ATOM 571 C CA . ALA A 1 75 ? -4.664 -23.344 -3.498 1 96.44 75 ALA A CA 1
ATOM 572 C C . ALA A 1 75 ? -5.352 -23.016 -2.176 1 96.44 75 ALA A C 1
ATOM 574 O O . ALA A 1 75 ? -6.551 -22.734 -2.145 1 96.44 75 ALA A O 1
ATOM 575 N N . GLU A 1 76 ? -4.629 -23.062 -1.144 1 96.62 76 GLU A N 1
ATOM 576 C CA . GLU A 1 76 ? -5.168 -22.75 0.176 1 96.62 76 GLU A CA 1
ATOM 577 C C . GLU A 1 76 ? -5.633 -21.297 0.247 1 96.62 76 GLU A C 1
ATOM 579 O O . GLU A 1 76 ? -6.699 -21 0.796 1 96.62 76 GLU A O 1
ATOM 584 N N . ALA A 1 77 ? -4.867 -20.391 -0.269 1 97.62 77 ALA A N 1
ATOM 585 C CA . ALA A 1 77 ? -5.223 -18.984 -0.281 1 97.62 77 ALA A CA 1
ATOM 586 C C . ALA A 1 77 ? -6.516 -18.75 -1.056 1 97.62 77 ALA A C 1
ATOM 588 O O . ALA A 1 77 ? -7.406 -18.031 -0.586 1 97.62 77 ALA A O 1
ATOM 589 N N . VAL A 1 78 ? -6.613 -19.391 -2.18 1 98.31 78 VAL A N 1
ATOM 590 C CA . VAL A 1 78 ? -7.793 -19.25 -3.025 1 98.31 78 VAL A CA 1
ATOM 591 C C . VAL A 1 78 ? -9.023 -19.781 -2.289 1 98.31 78 VAL A C 1
ATOM 593 O O . VAL A 1 78 ? -10.07 -19.141 -2.275 1 98.31 78 VAL A O 1
ATOM 596 N N . ARG A 1 79 ? -8.875 -20.906 -1.697 1 98.19 79 ARG A N 1
ATOM 597 C CA . ARG A 1 79 ? -9.977 -21.516 -0.963 1 98.19 79 ARG A CA 1
ATOM 598 C C . ARG A 1 79 ? -10.461 -20.609 0.161 1 98.19 79 ARG A C 1
ATOM 600 O O . ARG A 1 79 ? -11.664 -20.406 0.332 1 98.19 79 ARG A O 1
ATOM 607 N N . GLU A 1 80 ? -9.539 -20.141 0.913 1 97.81 80 GLU A N 1
ATOM 608 C CA . GLU A 1 80 ? -9.875 -19.25 2.014 1 97.81 80 GLU A CA 1
ATOM 609 C C . GLU A 1 80 ? -10.648 -18.031 1.518 1 97.81 80 GLU A C 1
ATOM 611 O O . GLU A 1 80 ? -11.641 -17.625 2.131 1 97.81 80 GLU A O 1
ATOM 616 N N . LEU A 1 81 ? -10.219 -17.469 0.422 1 98.62 81 LEU A N 1
ATOM 617 C CA . LEU A 1 81 ? -10.867 -16.281 -0.131 1 98.62 81 LEU A CA 1
ATOM 618 C C . LEU A 1 81 ? -12.25 -16.609 -0.676 1 98.62 81 LEU A C 1
ATOM 620 O O . LEU A 1 81 ? -13.195 -15.836 -0.51 1 98.62 81 LEU A O 1
ATOM 624 N N . GLN A 1 82 ? -12.383 -17.766 -1.299 1 98.62 82 GLN A N 1
ATOM 625 C CA . GLN A 1 82 ? -13.68 -18.203 -1.796 1 98.62 82 GLN A CA 1
ATOM 626 C C . GLN A 1 82 ? -14.656 -18.438 -0.648 1 98.62 82 GLN A C 1
ATOM 628 O O . GLN A 1 82 ? -15.828 -18.078 -0.739 1 98.62 82 GLN A O 1
ATOM 633 N N . GLN A 1 83 ? -14.148 -19 0.394 1 98.25 83 GLN A N 1
ATOM 634 C CA . GLN A 1 83 ? -14.969 -19.234 1.574 1 98.25 83 GLN A CA 1
ATOM 635 C C . GLN A 1 83 ? -15.453 -17.922 2.18 1 98.25 83 GLN A C 1
ATOM 637 O O . GLN A 1 83 ? -16.516 -17.875 2.799 1 98.25 83 GLN A O 1
ATOM 642 N N . ALA A 1 84 ? -14.703 -16.953 1.988 1 98 84 ALA A N 1
ATOM 643 C CA . ALA A 1 84 ? -15.07 -15.625 2.498 1 98 84 ALA A CA 1
ATOM 644 C C . ALA A 1 84 ? -16.016 -14.906 1.543 1 98 84 ALA A C 1
ATOM 646 O O . ALA A 1 84 ? -16.391 -13.758 1.771 1 98 84 ALA A O 1
ATOM 647 N N . GLY A 1 85 ? -16.312 -15.523 0.377 1 98.19 85 GLY A N 1
ATOM 648 C CA . GLY A 1 85 ? -17.328 -15 -0.522 1 98.19 85 GLY A CA 1
ATOM 649 C C . GLY A 1 85 ? -16.75 -14.336 -1.756 1 98.19 85 GLY A C 1
ATOM 650 O O . GLY A 1 85 ? -17.484 -13.797 -2.582 1 98.19 85 GLY A O 1
ATOM 651 N N . PHE A 1 86 ? -15.43 -14.398 -1.943 1 98.56 86 PHE A N 1
ATOM 652 C CA . PHE A 1 86 ? -14.797 -13.727 -3.07 1 98.56 86 PHE A CA 1
ATOM 653 C C . PHE A 1 86 ? -14.727 -14.648 -4.285 1 98.56 86 PHE A C 1
ATOM 655 O O . PHE A 1 86 ? -14.531 -15.859 -4.141 1 98.56 86 PHE A O 1
ATOM 662 N N . ALA A 1 87 ? -14.875 -14.047 -5.445 1 98.44 87 ALA A N 1
ATOM 663 C CA . ALA A 1 87 ? -14.328 -14.695 -6.637 1 98.44 87 ALA A CA 1
ATOM 664 C C . ALA A 1 87 ? -12.805 -14.672 -6.617 1 98.44 87 ALA A C 1
ATOM 666 O O . ALA A 1 87 ? -12.188 -13.602 -6.535 1 98.44 87 ALA A O 1
ATOM 667 N N . SER A 1 88 ? -12.219 -15.836 -6.652 1 98.62 88 SER A N 1
ATOM 668 C CA . SER A 1 88 ? -10.766 -15.891 -6.535 1 98.62 88 SER A CA 1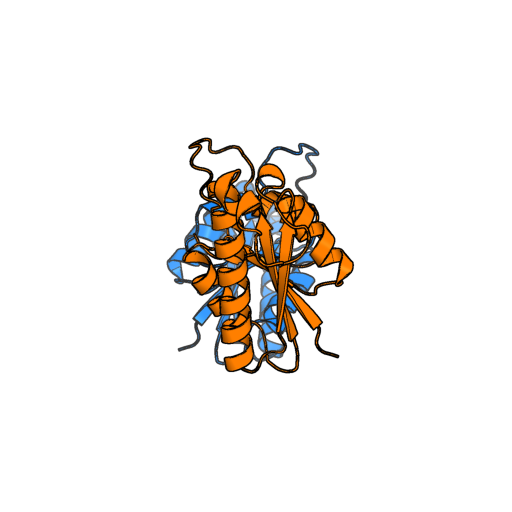
ATOM 669 C C . SER A 1 88 ? -10.18 -17 -7.402 1 98.62 88 SER A C 1
ATOM 671 O O . SER A 1 88 ? -10.758 -18.078 -7.508 1 98.62 88 SER A O 1
ATOM 673 N N . GLN A 1 89 ? -9.078 -16.703 -7.977 1 98.12 89 GLN A N 1
ATOM 674 C CA . GLN A 1 89 ? -8.273 -17.672 -8.711 1 98.12 89 GLN A CA 1
ATOM 675 C C . GLN A 1 89 ? -6.793 -17.531 -8.375 1 98.12 89 GLN A C 1
ATOM 677 O O . GLN A 1 89 ? -6.375 -16.5 -7.824 1 98.12 89 GLN A O 1
ATOM 682 N N . GLY A 1 90 ? -6.059 -18.547 -8.625 1 97.38 90 GLY A N 1
ATOM 683 C CA . GLY A 1 90 ? -4.641 -18.562 -8.297 1 97.38 90 GLY A CA 1
ATOM 684 C C . GLY A 1 90 ? -3.766 -19.016 -9.445 1 97.38 90 GLY A C 1
ATOM 685 O O . GLY A 1 90 ? -4.23 -19.703 -10.359 1 97.38 90 GLY A O 1
ATOM 686 N N . CYS A 1 91 ? -2.525 -18.578 -9.398 1 93.25 91 CYS A N 1
ATOM 687 C CA . CYS A 1 91 ? -1.554 -19.062 -10.375 1 93.25 91 CYS A CA 1
ATOM 688 C C . CYS A 1 91 ? -0.148 -19.062 -9.789 1 93.25 91 CYS A C 1
ATOM 690 O O . CYS A 1 91 ? 0.177 -18.25 -8.93 1 93.25 91 CYS A O 1
ATOM 692 N N . MET A 1 92 ? 0.54 -20 -10.219 1 91.69 92 MET A N 1
ATOM 693 C CA . MET A 1 92 ? 1.975 -20.078 -9.953 1 91.69 92 MET A CA 1
ATOM 694 C C . MET A 1 92 ? 2.775 -19.766 -11.211 1 91.69 92 MET A C 1
ATOM 696 O O . MET A 1 92 ? 2.449 -20.266 -12.297 1 91.69 92 MET A O 1
ATOM 700 N N . VAL A 1 93 ? 3.746 -18.938 -11.055 1 88.5 93 VAL A N 1
ATOM 701 C CA . VAL A 1 93 ? 4.555 -18.547 -12.211 1 88.5 93 VAL A CA 1
ATOM 702 C C . VAL A 1 93 ? 6.031 -18.797 -11.914 1 88.5 93 VAL A C 1
ATOM 704 O O . VAL A 1 93 ? 6.516 -18.469 -10.828 1 88.5 93 VAL A O 1
ATOM 707 N N . ALA A 1 94 ? 6.617 -19.422 -12.859 1 85.38 94 ALA A N 1
ATOM 708 C CA . ALA A 1 94 ? 8.07 -19.547 -12.758 1 85.38 94 ALA A CA 1
ATOM 709 C C . ALA A 1 94 ? 8.766 -18.312 -13.289 1 85.38 94 ALA A C 1
ATOM 711 O O . ALA A 1 94 ? 8.555 -17.906 -14.438 1 85.38 94 ALA A O 1
ATOM 712 N N . GLY A 1 95 ? 9.57 -17.625 -12.453 1 85.81 95 GLY A N 1
ATOM 713 C CA . GLY A 1 95 ? 10.273 -16.406 -12.836 1 85.81 95 GLY A CA 1
ATOM 714 C C . GLY A 1 95 ? 10.578 -15.5 -11.664 1 85.81 95 GLY A C 1
ATOM 715 O O . GLY A 1 95 ? 10.32 -15.852 -10.516 1 85.81 95 GLY A O 1
ATOM 716 N N . LEU A 1 96 ? 11.195 -14.406 -11.977 1 87 96 LEU A N 1
ATOM 717 C CA . LEU A 1 96 ? 11.516 -13.414 -10.945 1 87 96 LEU A CA 1
ATOM 718 C C . LEU A 1 96 ? 10.25 -12.766 -10.406 1 87 96 LEU A C 1
ATOM 720 O O . LEU A 1 96 ? 9.375 -12.359 -11.172 1 87 96 LEU A O 1
ATOM 724 N N . PRO A 1 97 ? 10.141 -12.672 -9.195 1 90.44 97 PRO A N 1
ATOM 725 C CA . PRO A 1 97 ? 8.922 -12.172 -8.57 1 90.44 97 PRO A CA 1
ATOM 726 C C . PRO A 1 97 ? 8.492 -10.812 -9.109 1 90.44 97 PRO A C 1
ATOM 728 O O . PRO A 1 97 ? 7.316 -10.617 -9.445 1 90.44 97 PRO A O 1
ATOM 731 N N . VAL A 1 98 ? 9.406 -9.875 -9.242 1 91.69 98 VAL A N 1
ATOM 732 C CA . VAL A 1 98 ? 9.07 -8.531 -9.695 1 91.69 98 VAL A CA 1
ATOM 733 C C . VAL A 1 98 ? 8.43 -8.594 -11.078 1 91.69 98 VAL A C 1
ATOM 735 O O . VAL A 1 98 ? 7.371 -8.008 -11.312 1 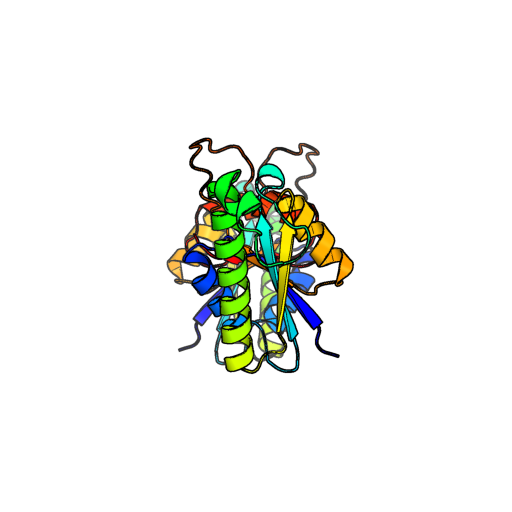91.69 98 VAL A O 1
ATOM 738 N N . GLU A 1 99 ? 9.055 -9.352 -11.984 1 93.75 99 GLU A N 1
ATOM 739 C CA . GLU A 1 99 ? 8.555 -9.469 -13.352 1 93.75 99 GLU A CA 1
ATOM 740 C C . GLU A 1 99 ? 7.191 -10.156 -13.383 1 93.75 99 GLU A C 1
ATOM 742 O O . GLU A 1 99 ? 6.285 -9.719 -14.086 1 93.75 99 GLU A O 1
ATOM 747 N N . ALA A 1 100 ? 7.062 -11.203 -12.633 1 94.56 100 ALA A N 1
ATOM 748 C CA . ALA A 1 100 ? 5.812 -11.953 -12.578 1 94.56 100 ALA A CA 1
ATOM 749 C C . ALA A 1 100 ? 4.664 -11.078 -12.086 1 94.56 100 ALA A C 1
ATOM 751 O O . ALA A 1 100 ? 3.58 -11.078 -12.672 1 94.56 100 ALA A O 1
ATOM 752 N N . ILE A 1 101 ? 4.902 -10.32 -11.047 1 96.25 101 ILE A N 1
ATOM 753 C CA . ILE A 1 101 ? 3.877 -9.492 -10.43 1 96.25 101 ILE A CA 1
ATOM 754 C C . ILE A 1 101 ? 3.484 -8.359 -11.375 1 96.25 101 ILE A C 1
ATOM 756 O O . ILE A 1 101 ? 2.299 -8.133 -11.625 1 96.25 101 ILE A O 1
ATOM 760 N N . VAL A 1 102 ? 4.461 -7.68 -11.93 1 96.56 102 VAL A N 1
ATOM 761 C CA . VAL A 1 102 ? 4.215 -6.535 -12.805 1 96.56 102 VAL A CA 1
ATOM 762 C C . VAL A 1 102 ? 3.467 -6.988 -14.055 1 96.56 102 VAL A C 1
ATOM 764 O O . VAL A 1 102 ? 2.459 -6.387 -14.43 1 96.56 102 VAL A O 1
ATOM 767 N N . THR A 1 103 ? 3.934 -8.047 -14.648 1 97.5 103 THR A N 1
ATOM 768 C CA . THR A 1 103 ? 3.33 -8.562 -15.875 1 97.5 103 THR A CA 1
ATOM 769 C C . THR A 1 103 ? 1.885 -8.984 -15.633 1 97.5 103 THR A C 1
ATOM 771 O O . THR A 1 103 ? 0.986 -8.609 -16.391 1 97.5 103 THR A O 1
ATOM 774 N N . LYS A 1 104 ? 1.654 -9.711 -14.578 1 97.69 104 LYS A N 1
ATOM 775 C CA . LYS A 1 104 ? 0.31 -10.203 -14.289 1 97.69 104 LYS A CA 1
ATOM 776 C C . LYS A 1 104 ? -0.635 -9.047 -13.961 1 97.69 104 LYS A C 1
ATOM 778 O O . LYS A 1 104 ? -1.788 -9.039 -14.398 1 97.69 104 LYS A O 1
ATOM 783 N N . ALA A 1 105 ? -0.182 -8.117 -13.164 1 97.81 105 ALA A N 1
ATOM 784 C CA . ALA A 1 105 ? -0.997 -6.953 -12.82 1 97.81 105 ALA A CA 1
ATOM 785 C C . ALA A 1 105 ? -1.426 -6.191 -14.07 1 97.81 105 ALA A C 1
ATOM 787 O O . ALA A 1 105 ? -2.57 -5.75 -14.172 1 97.81 105 ALA A O 1
ATOM 788 N N . GLN A 1 106 ? -0.511 -6.031 -14.977 1 97.38 106 GLN A N 1
ATOM 789 C CA . GLN A 1 106 ? -0.788 -5.32 -16.219 1 97.38 106 GLN A CA 1
ATOM 790 C C . GLN A 1 106 ? -1.731 -6.121 -17.109 1 97.38 106 GLN A C 1
ATOM 792 O O . GLN A 1 106 ? -2.676 -5.566 -17.688 1 97.38 106 GLN A O 1
ATOM 797 N N . GLU A 1 107 ? -1.452 -7.383 -17.219 1 97.44 107 GLU A N 1
ATOM 798 C CA . GLU A 1 107 ? -2.283 -8.273 -18.031 1 97.44 107 GLU A CA 1
ATOM 799 C C . GLU A 1 107 ? -3.74 -8.227 -17.578 1 97.44 107 GLU A C 1
ATOM 801 O O . GLU A 1 107 ? -4.652 -8.219 -18.406 1 97.44 107 GLU A O 1
ATOM 806 N N . LEU A 1 108 ? -3.943 -8.172 -16.281 1 97.56 108 LEU A N 1
ATOM 807 C CA . LEU A 1 108 ? -5.285 -8.242 -15.711 1 97.56 108 LEU A CA 1
ATOM 808 C C . LEU A 1 108 ? -5.879 -6.844 -15.562 1 97.56 108 LEU A C 1
ATOM 810 O O . LEU A 1 108 ? -7.047 -6.703 -15.188 1 97.56 108 LEU A O 1
ATOM 814 N N . ASN A 1 109 ? -5.008 -5.812 -15.852 1 97.69 109 ASN A N 1
ATOM 815 C CA . ASN A 1 109 ? -5.43 -4.445 -15.57 1 97.69 109 ASN A CA 1
ATOM 816 C C . ASN A 1 109 ? -5.953 -4.301 -14.141 1 97.69 109 ASN A C 1
ATOM 818 O O . ASN A 1 109 ? -7.047 -3.775 -13.93 1 97.69 109 ASN A O 1
ATOM 822 N N . CYS A 1 110 ? -5.16 -4.672 -13.188 1 98.19 110 CYS A N 1
ATOM 823 C CA . CYS A 1 110 ? -5.555 -4.711 -11.789 1 98.19 110 CYS A CA 1
ATOM 824 C C . CYS A 1 110 ? -5.832 -3.311 -11.258 1 98.19 110 CYS A C 1
ATOM 826 O O . CYS A 1 110 ? -5.133 -2.359 -11.617 1 98.19 110 CYS A O 1
ATOM 828 N N . GLU A 1 111 ? -6.766 -3.25 -10.359 1 98.06 111 GLU A N 1
ATOM 829 C CA . GLU A 1 111 ? -7.07 -2.014 -9.641 1 98.06 111 GLU A CA 1
ATOM 830 C C . GLU A 1 111 ? -6.121 -1.807 -8.469 1 98.06 111 GLU A C 1
ATOM 832 O O . GLU A 1 111 ? -5.836 -0.67 -8.078 1 98.06 111 GLU A O 1
ATOM 837 N N . LEU A 1 112 ? -5.609 -2.924 -7.977 1 98.38 112 LEU A N 1
ATOM 838 C CA . LEU A 1 112 ? -4.824 -2.939 -6.746 1 98.38 112 LEU A CA 1
ATOM 839 C C . LEU A 1 112 ? -3.895 -4.148 -6.711 1 98.38 112 LEU A C 1
ATOM 841 O O . LEU A 1 112 ? -4.266 -5.238 -7.152 1 98.38 112 LEU A O 1
ATOM 845 N N . ILE A 1 113 ? -2.727 -3.924 -6.176 1 98.06 113 ILE A N 1
ATOM 846 C CA . ILE A 1 113 ? -1.829 -5.02 -5.828 1 98.06 113 ILE A CA 1
ATOM 847 C C . ILE A 1 113 ? -1.662 -5.086 -4.312 1 98.06 113 ILE A C 1
ATOM 849 O O . ILE A 1 113 ? -1.446 -4.062 -3.658 1 98.06 113 ILE A O 1
ATOM 853 N N . ILE A 1 114 ? -1.771 -6.262 -3.752 1 97.94 114 ILE A N 1
ATOM 854 C CA . ILE A 1 114 ? -1.489 -6.531 -2.346 1 97.94 114 ILE A CA 1
ATOM 855 C C . ILE A 1 114 ? -0.276 -7.453 -2.23 1 97.94 114 ILE A C 1
ATOM 857 O O . ILE A 1 114 ? -0.263 -8.547 -2.797 1 97.94 114 ILE A O 1
ATOM 861 N N . MET A 1 115 ? 0.719 -7 -1.506 1 95.62 115 MET A N 1
ATOM 862 C CA . MET A 1 115 ? 1.932 -7.805 -1.39 1 95.62 115 MET A CA 1
ATOM 863 C C . MET A 1 115 ? 2.658 -7.508 -0.082 1 95.62 115 MET A C 1
ATOM 865 O O . MET A 1 115 ? 2.295 -6.578 0.638 1 95.62 115 MET A O 1
ATOM 869 N N . GLY A 1 116 ? 3.592 -8.32 0.286 1 91.5 116 GLY A N 1
ATOM 870 C CA . GLY A 1 116 ? 4.395 -8.102 1.477 1 91.5 116 GLY A CA 1
ATOM 871 C C . GLY A 1 116 ? 5.648 -7.285 1.209 1 91.5 116 GLY A C 1
ATOM 872 O O . GLY A 1 116 ? 5.996 -7.035 0.054 1 91.5 116 GLY A O 1
ATOM 873 N N . HIS A 1 117 ? 6.18 -6.652 2.297 1 74.94 117 HIS A N 1
ATOM 874 C CA . HIS A 1 117 ? 7.422 -5.891 2.223 1 74.94 117 HIS A CA 1
ATOM 875 C C . HIS A 1 117 ? 8.633 -6.816 2.176 1 74.94 117 HIS A C 1
ATOM 877 O O . HIS A 1 117 ? 9.531 -6.625 1.354 1 74.94 117 HIS A O 1
ATOM 883 N N . ARG A 1 118 ? 8.852 -7.637 3.447 1 59.19 118 ARG A N 1
ATOM 884 C CA . ARG A 1 118 ? 10.078 -8.406 3.658 1 59.19 118 ARG A CA 1
ATOM 885 C C . ARG A 1 118 ? 10.055 -9.703 2.859 1 59.19 118 ARG A C 1
ATOM 887 O O . ARG A 1 118 ? 9.008 -10.336 2.727 1 59.19 118 ARG A O 1
ATOM 894 N N . HIS A 1 119 ? 10.43 -9.656 1.632 1 49.47 119 HIS A N 1
ATOM 895 C CA . HIS A 1 119 ? 10.961 -10.969 1.278 1 49.47 119 HIS A CA 1
ATOM 896 C C . HIS A 1 119 ? 12.25 -11.258 2.045 1 49.47 119 HIS A C 1
ATOM 898 O O . HIS A 1 119 ? 13.102 -10.383 2.193 1 49.47 119 HIS A O 1
ATOM 904 N N . LEU A 1 120 ? 12.117 -12.008 3.092 1 41.31 120 LEU A N 1
ATOM 905 C CA . LEU A 1 120 ? 13.32 -12.461 3.777 1 41.31 120 LEU A CA 1
ATOM 906 C C . LEU A 1 120 ? 14.5 -12.555 2.811 1 41.31 120 LEU A C 1
ATOM 908 O O . LEU A 1 120 ? 14.68 -13.578 2.146 1 41.31 120 LEU A O 1
ATOM 912 N N . SER A 1 121 ? 14.648 -12.047 1.771 1 39.69 121 SER A N 1
ATOM 913 C CA . SER A 1 121 ? 16.031 -12.406 1.44 1 39.69 121 SER A CA 1
ATOM 914 C C . SER A 1 121 ? 16.969 -12.141 2.611 1 39.69 121 SER A C 1
ATOM 916 O O . SER A 1 121 ? 16.844 -11.117 3.293 1 39.69 121 SER A O 1
ATOM 918 N N . ARG A 1 122 ? 17.344 -13.172 3.318 1 34.69 122 ARG A N 1
ATOM 919 C CA . ARG A 1 122 ? 18.422 -13.242 4.297 1 34.69 122 ARG A CA 1
ATOM 920 C C . ARG A 1 122 ? 19.438 -12.133 4.074 1 34.69 122 ARG A C 1
ATOM 922 O O . ARG A 1 122 ? 20.422 -12.023 4.809 1 34.69 122 ARG A O 1
ATOM 929 N N . LEU A 1 123 ? 19.734 -11.781 2.885 1 39.34 123 LEU A N 1
ATOM 930 C CA . LEU A 1 123 ? 20.969 -11 2.85 1 39.34 123 LEU A CA 1
ATOM 931 C C . LEU A 1 123 ? 20.75 -9.617 3.465 1 39.34 123 LEU A C 1
ATOM 933 O O . LEU A 1 123 ? 19.781 -8.938 3.145 1 39.34 123 LEU A O 1
ATOM 937 N N . GLY A 1 124 ? 21.109 -9.352 4.613 1 38.84 124 GLY A N 1
ATOM 938 C CA . GLY A 1 124 ? 21.406 -8.211 5.469 1 38.84 124 GLY A CA 1
ATOM 939 C C . GLY A 1 124 ? 21.484 -6.902 4.711 1 38.84 124 GLY A C 1
ATOM 940 O O . GLY A 1 124 ? 21.938 -5.891 5.254 1 38.84 124 GLY A O 1
ATOM 941 N N . ARG A 1 125 ? 21.672 -6.883 3.334 1 39.72 125 ARG A N 1
ATOM 942 C CA . ARG A 1 125 ? 22.188 -5.594 2.893 1 39.72 125 ARG A CA 1
ATOM 943 C C . ARG A 1 125 ? 21.062 -4.586 2.703 1 39.72 125 ARG A C 1
ATOM 945 O O . ARG A 1 125 ? 20.031 -4.902 2.094 1 39.72 125 ARG A O 1
ATOM 952 N N . LEU A 1 126 ? 20.812 -3.545 3.5 1 42.66 126 LEU A N 1
ATOM 953 C CA . LEU A 1 126 ? 20.094 -2.275 3.584 1 42.66 126 LEU A CA 1
ATOM 954 C C . LEU A 1 126 ? 19.609 -1.828 2.207 1 42.66 126 LEU A C 1
ATOM 956 O O . LEU A 1 126 ? 18.609 -1.126 2.092 1 42.66 126 LEU A O 1
ATOM 960 N N . LEU A 1 127 ? 20.516 -1.952 1.141 1 43.5 127 LEU A N 1
ATOM 961 C CA . LEU A 1 127 ? 20.391 -1.147 -0.07 1 43.5 127 LEU A CA 1
ATOM 962 C C . LEU A 1 127 ? 19.5 -1.833 -1.093 1 43.5 127 LEU A C 1
ATOM 964 O O . LEU A 1 127 ? 19.359 -1.359 -2.223 1 43.5 127 LEU A O 1
ATOM 968 N N . ASP A 1 128 ? 19.281 -3.148 -1.101 1 51.16 128 ASP A N 1
ATOM 969 C CA . ASP A 1 128 ? 18.547 -3.713 -2.23 1 51.16 128 ASP A CA 1
ATOM 970 C C . ASP A 1 128 ? 17.062 -3.428 -2.115 1 51.16 128 ASP A C 1
ATOM 972 O O . ASP A 1 128 ? 16.438 -3.725 -1.089 1 51.16 128 ASP A O 1
ATOM 976 N N . PRO A 1 129 ? 16.656 -2.561 -3.01 1 57.09 129 PRO A N 1
ATOM 977 C CA . PRO A 1 129 ? 15.211 -2.297 -2.953 1 57.09 129 PRO A CA 1
ATOM 978 C C . PRO A 1 129 ? 14.383 -3.578 -2.887 1 57.09 129 PRO A C 1
ATOM 980 O O . PRO A 1 129 ? 14.68 -4.547 -3.586 1 57.09 129 PRO A O 1
ATOM 983 N N . SER A 1 130 ? 13.656 -3.658 -1.945 1 77.94 130 SER A N 1
ATOM 984 C CA . SER A 1 130 ? 12.742 -4.773 -1.737 1 77.94 130 SER A CA 1
ATOM 985 C C . SER A 1 130 ? 11.852 -4.996 -2.959 1 77.94 130 SER A C 1
ATOM 987 O O . SER A 1 130 ? 11.828 -4.164 -3.869 1 77.94 130 SER A O 1
ATOM 989 N N . ILE A 1 131 ? 11.422 -6.254 -3.303 1 84.81 131 ILE A N 1
ATOM 990 C CA . ILE A 1 131 ? 10.469 -6.602 -4.348 1 84.81 131 ILE A CA 1
ATOM 991 C C . ILE A 1 131 ? 9.336 -5.574 -4.383 1 84.81 131 ILE A C 1
ATOM 993 O O . ILE A 1 131 ? 8.945 -5.109 -5.457 1 84.81 131 ILE A O 1
ATOM 997 N N . SER A 1 132 ? 8.891 -5.125 -3.25 1 90.31 132 SER A N 1
ATOM 998 C CA . SER A 1 132 ? 7.789 -4.172 -3.201 1 90.31 132 SER A CA 1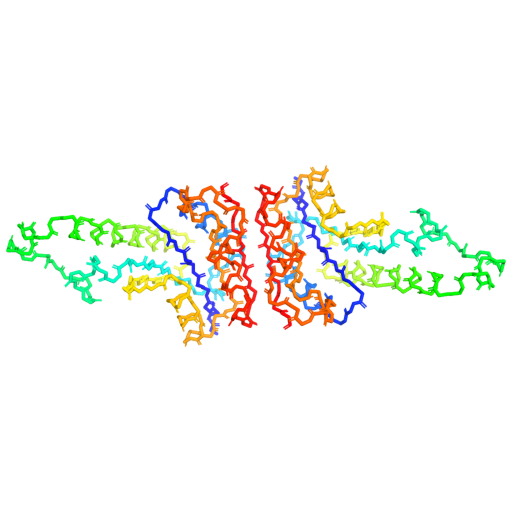
ATOM 999 C C . SER A 1 132 ? 8.188 -2.828 -3.803 1 90.31 132 SER A C 1
ATOM 1001 O O . SER A 1 132 ? 7.422 -2.221 -4.551 1 90.31 132 SER A O 1
ATOM 1003 N N . ALA A 1 133 ? 9.391 -2.375 -3.496 1 85.81 133 ALA A N 1
ATOM 1004 C CA . ALA A 1 133 ? 9.852 -1.102 -4.039 1 85.81 133 ALA A CA 1
ATOM 1005 C C . ALA A 1 133 ? 9.953 -1.157 -5.562 1 85.81 133 ALA A C 1
ATOM 1007 O O . ALA A 1 133 ? 9.539 -0.22 -6.25 1 85.81 133 ALA A O 1
ATOM 1008 N N . LYS A 1 134 ? 10.492 -2.223 -6.043 1 87.25 134 LYS A N 1
ATOM 1009 C CA . LYS A 1 134 ? 10.648 -2.393 -7.484 1 87.25 134 LYS A CA 1
ATOM 1010 C C . LYS A 1 134 ? 9.289 -2.477 -8.172 1 87.25 134 LYS A C 1
ATOM 1012 O O . LYS A 1 134 ? 9.109 -1.935 -9.266 1 87.25 134 LYS A O 1
ATOM 1017 N N . VAL A 1 135 ? 8.367 -3.193 -7.566 1 92.12 135 VAL A N 1
ATOM 1018 C CA . VAL A 1 135 ? 7.027 -3.309 -8.133 1 92.12 135 VAL A CA 1
ATOM 1019 C C . VAL A 1 135 ? 6.355 -1.938 -8.156 1 92.12 135 VAL A C 1
ATOM 1021 O O . VAL A 1 135 ? 5.805 -1.526 -9.18 1 92.12 135 VAL A O 1
ATOM 1024 N N . ILE A 1 136 ? 6.473 -1.215 -7.086 1 91.56 136 ILE A N 1
ATOM 1025 C CA . ILE A 1 136 ? 5.852 0.099 -6.965 1 91.56 136 ILE A CA 1
ATOM 1026 C C . ILE A 1 136 ? 6.379 1.024 -8.055 1 91.56 136 ILE A C 1
ATOM 1028 O O . ILE A 1 136 ? 5.629 1.816 -8.625 1 91.56 136 ILE A O 1
ATOM 1032 N N . ASP A 1 137 ? 7.555 0.878 -8.391 1 87.19 137 ASP A N 1
ATOM 1033 C CA . ASP A 1 137 ? 8.211 1.744 -9.367 1 87.19 137 ASP A CA 1
ATOM 1034 C C . ASP A 1 137 ? 7.781 1.398 -10.789 1 87.19 137 ASP A C 1
ATOM 1036 O O . ASP A 1 137 ? 7.973 2.191 -11.711 1 87.19 137 ASP A O 1
ATOM 1040 N N . ARG A 1 138 ? 7.18 0.289 -10.938 1 92.12 138 ARG A N 1
ATOM 1041 C CA . ARG A 1 138 ? 7.004 -0.195 -12.305 1 92.12 138 ARG A CA 1
ATOM 1042 C C . ARG A 1 138 ? 5.523 -0.335 -12.648 1 92.12 138 ARG A C 1
ATOM 1044 O O . ARG A 1 138 ? 5.176 -0.681 -13.781 1 92.12 138 ARG A O 1
ATOM 1051 N N . VAL A 1 139 ? 4.668 -0.116 -11.703 1 93.75 139 VAL A N 1
ATOM 1052 C CA . VAL A 1 139 ? 3.242 -0.294 -11.961 1 93.75 139 VAL A CA 1
ATOM 1053 C C . VAL A 1 139 ? 2.535 1.059 -11.914 1 93.75 139 VAL A C 1
ATOM 1055 O O . VAL A 1 139 ? 3.064 2.021 -11.352 1 93.75 139 VAL A O 1
ATOM 1058 N N . ASP A 1 140 ? 1.289 1.139 -12.453 1 92.69 140 ASP A N 1
ATOM 1059 C CA . ASP A 1 140 ? 0.53 2.385 -12.5 1 92.69 140 ASP A CA 1
ATOM 1060 C C . ASP A 1 140 ? -0.706 2.307 -11.602 1 92.69 140 ASP A C 1
ATOM 1062 O O . ASP A 1 140 ? -1.553 3.203 -11.625 1 92.69 140 ASP A O 1
ATOM 1066 N N . MET A 1 141 ? -0.837 1.271 -10.867 1 95.94 141 MET A N 1
ATOM 1067 C CA . MET A 1 141 ? -1.948 1.126 -9.93 1 95.94 141 MET A CA 1
ATOM 1068 C C . MET A 1 141 ? -1.45 1.14 -8.484 1 95.94 141 MET A C 1
ATOM 1070 O O . MET A 1 141 ? -0.266 0.914 -8.234 1 95.94 141 MET A O 1
ATOM 1074 N N . PRO A 1 142 ? -2.334 1.374 -7.531 1 96.81 142 PRO A N 1
ATOM 1075 C CA . PRO A 1 142 ? -1.911 1.398 -6.129 1 96.81 142 PRO A CA 1
ATOM 1076 C C . PRO A 1 142 ? -1.42 0.04 -5.633 1 96.81 142 PRO A C 1
ATOM 1078 O O . PRO A 1 142 ? -1.872 -0.999 -6.125 1 96.81 142 PRO A O 1
ATOM 1081 N N . VAL A 1 143 ? -0.486 0.082 -4.715 1 96.31 143 VAL A N 1
ATOM 1082 C CA . VAL A 1 143 ? 0.072 -1.117 -4.098 1 96.31 143 VAL A CA 1
ATOM 1083 C C . VAL A 1 143 ? -0.108 -1.052 -2.584 1 9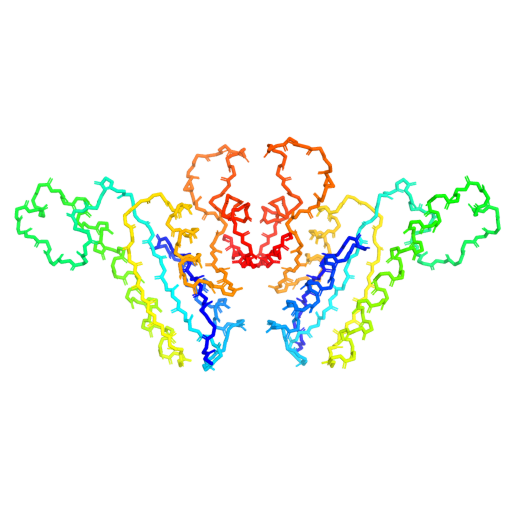6.31 143 VAL A C 1
ATOM 1085 O O . VAL A 1 143 ? 0.294 -0.076 -1.945 1 96.31 143 VAL A O 1
ATOM 1088 N N . LEU A 1 144 ? -0.782 -2.039 -2.039 1 97.56 144 LEU A N 1
ATOM 1089 C CA . LEU A 1 144 ? -0.909 -2.209 -0.596 1 97.56 144 LEU A CA 1
ATOM 1090 C C . LEU A 1 144 ? 0.163 -3.156 -0.064 1 97.56 144 LEU A C 1
ATOM 1092 O O . LEU A 1 144 ? 0.143 -4.352 -0.36 1 97.56 144 LEU A O 1
ATOM 1096 N N . VAL A 1 145 ? 1.053 -2.578 0.708 1 95 145 VAL A N 1
ATOM 1097 C CA . VAL A 1 145 ? 2.188 -3.342 1.214 1 95 145 VAL A CA 1
ATOM 1098 C C . VAL A 1 145 ? 1.94 -3.732 2.67 1 95 145 VAL A C 1
ATOM 1100 O O . VAL A 1 145 ? 1.807 -2.867 3.537 1 95 145 VAL A O 1
ATOM 1103 N N . GLY A 1 146 ? 1.824 -5.039 2.887 1 93.5 146 GLY A N 1
ATOM 1104 C CA . GLY A 1 146 ? 1.656 -5.539 4.242 1 93.5 146 GLY A CA 1
ATOM 1105 C C . GLY A 1 146 ? 2.936 -5.496 5.055 1 93.5 146 GLY A C 1
ATOM 1106 O O . GLY A 1 146 ? 4.035 -5.543 4.5 1 93.5 146 GLY A O 1
ATOM 1107 N N . SER A 1 147 ? 2.729 -5.27 6.375 1 77 147 SER A N 1
ATOM 1108 C CA . SER A 1 147 ? 3.871 -5.254 7.281 1 77 147 SER A CA 1
ATOM 1109 C C . SER A 1 147 ? 4.484 -6.641 7.426 1 77 147 SER A C 1
ATOM 1111 O O . SER A 1 147 ? 3.828 -7.648 7.152 1 77 147 SER A O 1
ATOM 1113 N N . ALA A 1 148 ? 5.887 -6.645 7.414 1 57.53 148 ALA A N 1
ATOM 1114 C CA . ALA A 1 148 ? 6.586 -7.906 7.645 1 57.53 148 ALA A CA 1
ATOM 1115 C C . ALA A 1 148 ? 6.176 -8.523 8.977 1 57.53 148 ALA A C 1
ATOM 1117 O O . ALA A 1 148 ? 5.793 -7.816 9.906 1 57.53 148 ALA A O 1
ATOM 1118 N N . MET B 1 1 ? -14.734 1.368 18.219 1 90 1 MET B N 1
ATOM 1119 C CA . MET B 1 1 ? -14.219 2.67 17.797 1 90 1 MET B CA 1
ATOM 1120 C C . MET B 1 1 ? -13.57 2.588 16.422 1 90 1 MET B C 1
ATOM 1122 O O . MET B 1 1 ? -12.961 1.572 16.078 1 90 1 MET B O 1
ATOM 1126 N N . PRO B 1 2 ? -13.758 3.701 15.594 1 95.94 2 PRO B N 1
ATOM 1127 C CA . PRO B 1 2 ? -13.164 3.627 14.258 1 95.94 2 PRO B CA 1
ATOM 1128 C C . PRO B 1 2 ? -11.641 3.525 14.289 1 95.94 2 PRO B C 1
ATOM 1130 O O . PRO B 1 2 ? -11 4.078 15.195 1 95.94 2 PRO B O 1
ATOM 1133 N N . SER B 1 3 ? -11.047 2.818 13.422 1 98.12 3 SER B N 1
ATOM 1134 C CA . SER B 1 3 ? -9.602 2.646 13.344 1 98.12 3 SER B CA 1
ATOM 1135 C C . SER B 1 3 ? -8.945 3.805 12.594 1 98.12 3 SER B C 1
ATOM 1137 O O . SER B 1 3 ? -9.414 4.211 11.531 1 98.12 3 SER B O 1
ATOM 1139 N N . PRO B 1 4 ? -7.895 4.367 13.125 1 98.75 4 PRO B N 1
ATOM 1140 C CA . PRO B 1 4 ? -7.25 5.504 12.469 1 98.75 4 PRO B CA 1
ATOM 1141 C C . PRO B 1 4 ? -6.5 5.102 11.203 1 98.75 4 PRO B C 1
ATOM 1143 O O . PRO B 1 4 ? -5.832 4.066 11.172 1 98.75 4 PRO B O 1
ATOM 1146 N N . VAL B 1 5 ? -6.629 5.871 10.203 1 98.81 5 VAL B N 1
ATOM 1147 C CA . VAL B 1 5 ? -5.898 5.785 8.945 1 98.81 5 VAL B CA 1
ATOM 1148 C C . VAL B 1 5 ? -5.176 7.102 8.68 1 98.81 5 VAL B C 1
ATOM 1150 O O . VAL B 1 5 ? -5.766 8.18 8.805 1 98.81 5 VAL B O 1
ATOM 1153 N N . LEU B 1 6 ? -3.904 7.008 8.352 1 98.69 6 LEU B N 1
ATOM 1154 C CA . LEU B 1 6 ? -3.129 8.203 8.055 1 98.69 6 LEU B CA 1
ATOM 1155 C C . LEU B 1 6 ? -2.998 8.406 6.547 1 98.69 6 LEU B C 1
ATOM 1157 O O . LEU B 1 6 ? -2.582 7.5 5.824 1 98.69 6 LEU B O 1
ATOM 1161 N N . ILE B 1 7 ? -3.396 9.539 6.109 1 98.19 7 ILE B N 1
ATOM 1162 C CA . ILE B 1 7 ? -3.229 9.922 4.711 1 98.19 7 ILE B CA 1
ATOM 1163 C C . ILE B 1 7 ? -2.17 11.016 4.602 1 98.19 7 ILE B C 1
ATOM 1165 O O . ILE B 1 7 ? -2.393 12.148 5.039 1 98.19 7 ILE B O 1
ATOM 1169 N N . ALA B 1 8 ? -1.045 10.688 3.994 1 96.44 8 ALA B N 1
ATOM 1170 C CA . ALA B 1 8 ? 0.05 11.641 3.832 1 96.44 8 ALA B CA 1
ATOM 1171 C C . ALA B 1 8 ? 0.011 12.289 2.451 1 96.44 8 ALA B C 1
ATOM 1173 O O . ALA B 1 8 ? 0.26 11.625 1.439 1 96.44 8 ALA B O 1
ATOM 1174 N N . ILE B 1 9 ? -0.164 13.633 2.428 1 93.94 9 ILE B N 1
ATOM 1175 C CA . ILE B 1 9 ? -0.3 14.328 1.152 1 93.94 9 ILE B CA 1
ATOM 1176 C C . ILE B 1 9 ? 0.843 15.32 0.985 1 93.94 9 ILE B C 1
ATOM 1178 O O . ILE B 1 9 ? 1.635 15.531 1.907 1 93.94 9 ILE B O 1
ATOM 1182 N N . ASP B 1 10 ? 1.141 15.984 -0.289 1 83.81 10 ASP B N 1
ATOM 1183 C CA . ASP B 1 10 ? 2.195 16.969 -0.541 1 83.81 10 ASP B CA 1
ATOM 1184 C C . ASP B 1 10 ? 1.625 18.25 -1.144 1 83.81 10 ASP B C 1
ATOM 1186 O O . ASP B 1 10 ? 2.369 19.062 -1.677 1 83.81 10 ASP B O 1
ATOM 1190 N N . ALA B 1 11 ? 0.378 18.531 -1.144 1 80 11 ALA B N 1
ATOM 1191 C CA . ALA B 1 11 ? -0.297 19.719 -1.64 1 80 11 ALA B CA 1
ATOM 1192 C C . ALA B 1 11 ? -0.295 19.766 -3.166 1 80 11 ALA B C 1
ATOM 1194 O O . ALA B 1 11 ? -0.472 20.828 -3.766 1 80 11 ALA B O 1
ATOM 1195 N N . SER B 1 12 ? 0.072 18.688 -3.805 1 82.31 12 SER B N 1
ATOM 1196 C CA . SER B 1 12 ? 0.011 18.562 -5.258 1 82.31 12 SER B CA 1
ATOM 1197 C C . SER B 1 12 ? -1.302 17.938 -5.703 1 82.31 12 SER B C 1
ATOM 1199 O O . SER B 1 12 ? -2.072 17.438 -4.879 1 82.31 12 SER B O 1
ATOM 1201 N N . PRO B 1 13 ? -1.537 18 -6.93 1 80.88 13 PRO B N 1
ATOM 1202 C CA . PRO B 1 13 ? -2.756 17.391 -7.453 1 80.88 13 PRO B CA 1
ATOM 1203 C C . PRO B 1 13 ? -2.826 15.883 -7.168 1 80.88 13 PRO B C 1
ATOM 1205 O O . PRO B 1 13 ? -3.906 15.289 -7.219 1 80.88 13 PRO B O 1
ATOM 1208 N N . ALA B 1 14 ? -1.786 15.289 -6.816 1 82.94 14 ALA B N 1
ATOM 1209 C CA . ALA B 1 14 ? -1.753 13.867 -6.484 1 82.94 14 ALA B CA 1
ATOM 1210 C C . ALA B 1 14 ? -2.549 13.586 -5.215 1 82.94 14 ALA B C 1
ATOM 1212 O O . ALA B 1 14 ? -2.961 12.445 -4.973 1 82.94 14 ALA B O 1
ATOM 1213 N N . SER B 1 15 ? -2.748 14.602 -4.426 1 89.81 15 SER B N 1
ATOM 1214 C CA . SER B 1 15 ? -3.508 14.445 -3.189 1 89.81 15 SER B CA 1
ATOM 1215 C C . SER B 1 15 ? -4.918 13.938 -3.467 1 89.81 15 SER B C 1
ATOM 1217 O O . SER B 1 15 ? -5.461 13.141 -2.701 1 89.81 15 SER B O 1
ATOM 1219 N N . SER B 1 16 ? -5.469 14.422 -4.598 1 92.75 16 SER B N 1
ATOM 1220 C CA . SER B 1 16 ? -6.824 14.008 -4.945 1 92.75 16 SER B CA 1
ATOM 1221 C C . SER B 1 16 ? -6.895 12.5 -5.168 1 92.75 16 SER B C 1
ATOM 1223 O O . SER B 1 16 ? -7.879 11.859 -4.801 1 92.75 16 SER B O 1
ATOM 1225 N N . THR B 1 17 ? -5.902 11.977 -5.758 1 93.31 17 THR B N 1
ATOM 1226 C CA . THR B 1 17 ? -5.848 10.539 -5.992 1 93.31 17 THR B CA 1
ATOM 1227 C C . THR B 1 17 ? -5.812 9.781 -4.668 1 93.31 17 THR B C 1
ATOM 1229 O O . THR B 1 17 ? -6.445 8.727 -4.531 1 93.31 17 THR B O 1
ATOM 1232 N N . LEU B 1 18 ? -5.133 10.328 -3.699 1 96.44 18 LEU B N 1
ATOM 1233 C CA . LEU B 1 18 ? -5.02 9.672 -2.4 1 96.44 18 LEU B CA 1
ATOM 1234 C C . LEU B 1 18 ? -6.348 9.703 -1.652 1 96.44 18 LEU B C 1
ATOM 1236 O O . LEU B 1 18 ? -6.703 8.742 -0.968 1 96.44 18 LEU B O 1
ATOM 1240 N N . LEU B 1 19 ? -7.062 10.789 -1.822 1 97.44 19 LEU B N 1
ATOM 1241 C CA . LEU B 1 19 ? -8.383 10.875 -1.204 1 97.44 19 LEU B CA 1
ATOM 1242 C C . LEU B 1 19 ? -9.352 9.891 -1.852 1 97.44 19 LEU B C 1
ATOM 1244 O O . LEU B 1 19 ? -10.188 9.297 -1.169 1 97.44 19 LEU B O 1
ATOM 1248 N N . THR B 1 20 ? -9.211 9.766 -3.141 1 97.31 20 THR B N 1
ATOM 1249 C CA . THR B 1 20 ? -10.023 8.781 -3.85 1 97.31 20 THR B CA 1
ATOM 1250 C C . THR B 1 20 ? -9.727 7.375 -3.346 1 97.31 20 THR B C 1
ATOM 125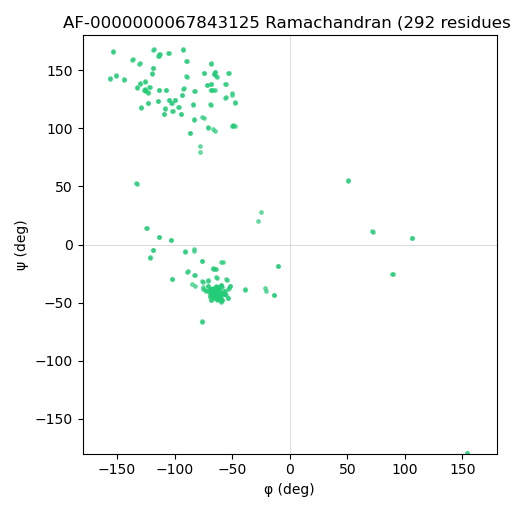2 O O . THR B 1 20 ? -10.648 6.574 -3.148 1 97.31 20 THR B O 1
ATOM 1255 N N . LEU B 1 21 ? -8.477 7.047 -3.094 1 97.69 21 LEU B N 1
ATOM 1256 C CA . LEU B 1 21 ? -8.102 5.75 -2.545 1 97.69 21 LEU B CA 1
ATOM 1257 C C . LEU B 1 21 ? -8.711 5.551 -1.159 1 97.69 21 LEU B C 1
ATOM 1259 O O . LEU B 1 21 ? -9.195 4.465 -0.841 1 97.69 21 LEU B O 1
ATOM 1263 N N . ALA B 1 22 ? -8.617 6.59 -0.337 1 98.31 22 ALA B N 1
ATOM 1264 C CA . ALA B 1 22 ? -9.219 6.516 0.992 1 98.31 22 ALA B CA 1
ATOM 1265 C C . ALA B 1 22 ? -10.711 6.211 0.904 1 98.31 22 ALA B C 1
ATOM 1267 O O . ALA B 1 22 ? -11.227 5.355 1.634 1 98.31 22 ALA B O 1
ATOM 1268 N N . ARG B 1 23 ? -11.375 6.836 -0.032 1 98.19 23 ARG B N 1
ATOM 1269 C CA . ARG B 1 23 ? -12.812 6.633 -0.183 1 98.19 23 ARG B CA 1
ATOM 1270 C C . ARG B 1 23 ? -13.117 5.238 -0.728 1 98.19 23 ARG B C 1
ATOM 1272 O O . ARG B 1 23 ? -14.148 4.652 -0.408 1 98.19 23 ARG B O 1
ATOM 1279 N N . ARG B 1 24 ? -12.242 4.73 -1.505 1 97.81 24 ARG B N 1
ATOM 1280 C CA . ARG B 1 24 ? -12.438 3.441 -2.158 1 97.81 24 ARG B CA 1
ATOM 1281 C C . ARG B 1 24 ? -12.227 2.293 -1.177 1 97.81 24 ARG B C 1
ATOM 1283 O O . ARG B 1 24 ? -12.938 1.287 -1.231 1 97.81 24 ARG B O 1
ATOM 1290 N N . TYR B 1 25 ? -11.305 2.498 -0.17 1 98.12 25 TYR B N 1
ATOM 1291 C CA . TYR B 1 25 ? -10.875 1.336 0.602 1 98.12 25 TYR B CA 1
ATOM 1292 C C . TYR B 1 25 ? -11.18 1.525 2.084 1 98.12 25 TYR B C 1
ATOM 1294 O O . TYR B 1 25 ? -11.094 0.577 2.867 1 98.12 25 TYR B O 1
ATOM 1302 N N . CYS B 1 26 ? -11.547 2.705 2.52 1 98.31 26 CYS B N 1
ATOM 1303 C CA . CYS B 1 26 ? -11.984 2.955 3.887 1 98.31 26 CYS B CA 1
ATOM 1304 C C . CYS B 1 26 ? -13.492 3.143 3.951 1 98.31 26 CYS B C 1
ATOM 1306 O O . CYS B 1 26 ? -14.141 3.332 2.922 1 98.31 26 CYS B O 1
ATOM 1308 N N . ARG B 1 27 ? -14.008 3.057 5.18 1 97.75 27 ARG B N 1
ATOM 1309 C CA . ARG B 1 27 ? -15.445 3.166 5.355 1 97.75 27 ARG B CA 1
ATOM 1310 C C . ARG B 1 27 ? -15.789 4.133 6.484 1 97.75 27 ARG B C 1
ATOM 1312 O O . ARG B 1 27 ? -15.203 4.062 7.566 1 97.75 27 ARG B O 1
ATOM 1319 N N . PRO B 1 28 ? -16.828 4.996 6.117 1 97.69 28 PRO B N 1
ATOM 1320 C CA . PRO B 1 28 ? -17.344 5.793 7.234 1 97.69 28 PRO B CA 1
ATOM 1321 C C . PRO B 1 28 ? -17.812 4.934 8.406 1 97.69 28 PRO B C 1
ATOM 1323 O O . PRO B 1 28 ? -18.391 3.867 8.195 1 97.69 28 PRO B O 1
ATOM 1326 N N . GLY B 1 29 ? -17.516 5.328 9.625 1 97.25 29 GLY B N 1
ATOM 1327 C CA . GLY B 1 29 ? -17.906 4.59 10.812 1 97.25 29 GLY B CA 1
ATOM 1328 C C . GLY B 1 29 ? -16.891 3.545 11.234 1 97.25 29 GLY B C 1
ATOM 1329 O O . GLY B 1 29 ? -16.875 3.133 12.398 1 97.25 29 GLY B O 1
ATOM 1330 N N . GLU B 1 30 ? -16.109 3.066 10.312 1 97.88 30 GLU B N 1
ATOM 1331 C CA . GLU B 1 30 ? -15.102 2.047 10.609 1 97.88 30 GLU B CA 1
ATOM 1332 C C . GLU B 1 30 ? -13.711 2.656 10.703 1 97.88 30 GLU B C 1
ATOM 1334 O O . GLU B 1 30 ? -12.844 2.135 11.406 1 97.88 30 GLU B O 1
ATOM 1339 N N . HIS B 1 31 ? -13.531 3.732 9.945 1 98.62 31 HIS B N 1
ATOM 1340 C CA . HIS B 1 31 ? -12.219 4.355 9.883 1 98.62 31 HIS B CA 1
ATOM 1341 C C . HIS B 1 31 ? -12.289 5.84 10.227 1 98.62 31 HIS B C 1
ATOM 1343 O O . HIS B 1 31 ? -13.258 6.516 9.867 1 98.62 31 HIS B O 1
ATOM 1349 N N . GLU B 1 32 ? -11.336 6.27 10.93 1 98.75 32 GLU B N 1
ATOM 1350 C CA . GLU B 1 32 ? -11.078 7.691 11.133 1 98.75 32 GLU B CA 1
ATOM 1351 C C . GLU B 1 32 ? -9.875 8.148 10.312 1 98.75 32 GLU B C 1
ATOM 1353 O O . GLU B 1 32 ? -8.766 7.629 10.477 1 98.75 32 GLU B O 1
ATOM 1358 N N . LEU B 1 33 ? -10.047 9.164 9.469 1 98.81 33 LEU B N 1
ATOM 1359 C CA . LEU B 1 33 ? -9.023 9.523 8.5 1 98.81 33 LEU B CA 1
ATOM 1360 C C . LEU B 1 33 ? -8.242 10.758 8.961 1 98.81 33 LEU B C 1
ATOM 1362 O O . LEU B 1 33 ? -8.836 11.812 9.203 1 98.81 33 LEU B O 1
ATOM 1366 N N . HIS B 1 34 ? -6.969 10.641 9.102 1 98.75 34 HIS B N 1
ATOM 1367 C CA . HIS B 1 34 ? -6.059 11.719 9.492 1 98.75 34 HIS B CA 1
ATOM 1368 C C . HIS B 1 34 ? -5.199 12.164 8.312 1 98.75 34 HIS B C 1
ATOM 1370 O O . HIS B 1 34 ? -4.352 11.406 7.836 1 98.75 34 HIS B O 1
ATOM 1376 N N . VAL B 1 35 ? -5.371 13.406 7.93 1 98.31 35 VAL B N 1
ATOM 1377 C CA . VAL B 1 35 ? -4.602 13.953 6.816 1 98.31 35 VAL B CA 1
ATOM 1378 C C . VAL B 1 35 ? -3.354 14.656 7.348 1 98.31 35 VAL B C 1
ATOM 1380 O O . VAL B 1 35 ? -3.438 15.492 8.25 1 98.31 35 VAL B O 1
ATOM 1383 N N . LEU B 1 36 ? -2.24 14.289 6.785 1 97.12 36 LEU B N 1
ATOM 1384 C CA . LEU B 1 36 ? -0.971 14.859 7.227 1 97.12 36 LEU B CA 1
ATOM 1385 C C . LEU B 1 36 ? -0.208 15.461 6.051 1 97.12 36 LEU B C 1
ATOM 1387 O O . LEU B 1 36 ? -0.136 14.852 4.977 1 97.12 36 LEU B O 1
ATOM 1391 N N . LEU B 1 37 ? 0.286 16.625 6.234 1 93.88 37 LEU B N 1
ATOM 1392 C CA . LEU B 1 37 ? 1.203 17.25 5.285 1 93.88 37 LEU B CA 1
ATOM 1393 C C . LEU B 1 37 ? 2.451 17.766 5.992 1 93.88 37 LEU B C 1
ATOM 1395 O O . LEU B 1 37 ? 2.352 18.562 6.922 1 93.88 37 LEU B O 1
ATOM 1399 N N . ALA B 1 38 ? 3.568 17.203 5.586 1 88.38 38 ALA B N 1
ATOM 1400 C CA . ALA B 1 38 ? 4.836 17.656 6.16 1 88.38 38 ALA B CA 1
ATOM 1401 C C . ALA B 1 38 ? 5.465 18.75 5.309 1 88.38 38 ALA B C 1
ATOM 1403 O O . ALA B 1 38 ? 5.504 18.656 4.082 1 88.38 38 ALA B O 1
ATOM 1404 N N . ILE B 1 39 ? 5.906 19.781 5.906 1 78.75 39 ILE B N 1
ATOM 1405 C CA . ILE B 1 39 ? 6.594 20.859 5.215 1 78.75 39 ILE B CA 1
ATOM 1406 C C . ILE B 1 39 ? 8.016 21 5.746 1 78.75 39 ILE B C 1
ATOM 1408 O O . ILE B 1 39 ? 8.328 20.516 6.84 1 78.75 39 ILE B O 1
ATOM 1412 N N . ASP B 1 40 ? 8.875 21.5 4.816 1 73.38 40 ASP B N 1
ATOM 1413 C CA . ASP B 1 40 ? 10.242 21.781 5.238 1 73.38 40 ASP B CA 1
ATOM 1414 C C . ASP B 1 40 ? 10.266 22.719 6.434 1 73.38 40 ASP B C 1
ATOM 1416 O O . ASP B 1 40 ? 9.57 23.734 6.441 1 73.38 40 ASP B O 1
ATOM 1420 N N . SER B 1 41 ? 11 22.25 7.473 1 67.56 41 SER B N 1
ATOM 1421 C CA . SER B 1 41 ? 11.078 23.031 8.703 1 67.56 41 SER B CA 1
ATOM 1422 C C . SER B 1 41 ? 11.57 24.453 8.422 1 67.56 41 SER B C 1
ATOM 1424 O O . SER B 1 41 ? 11.227 25.391 9.156 1 67.56 41 SER B O 1
ATOM 1426 N N . THR B 1 42 ? 12.398 24.594 7.379 1 63.84 42 THR B N 1
ATOM 1427 C CA . THR B 1 42 ? 12.922 25.922 7.059 1 63.84 42 THR B CA 1
ATOM 1428 C C . THR B 1 42 ? 11.797 26.859 6.637 1 63.84 42 THR B C 1
ATOM 1430 O O . THR B 1 42 ? 11.93 28.078 6.738 1 63.84 42 THR B O 1
ATOM 1433 N N . PHE B 1 43 ? 10.766 26.25 6.242 1 55.72 43 PHE B N 1
ATOM 1434 C CA . PHE B 1 43 ? 9.664 27.062 5.734 1 55.72 43 PHE B CA 1
ATOM 1435 C C . PHE B 1 43 ? 8.555 27.172 6.77 1 55.72 43 PHE B C 1
ATOM 1437 O O . PHE B 1 43 ? 7.52 27.797 6.512 1 55.72 43 PHE B O 1
ATOM 1444 N N . ALA B 1 44 ? 8.82 26.594 7.941 1 56.47 44 ALA B N 1
ATOM 1445 C CA . ALA B 1 44 ? 7.773 26.656 8.961 1 56.47 44 ALA B CA 1
ATOM 1446 C C . ALA B 1 44 ? 7.867 27.938 9.766 1 56.47 44 ALA B C 1
ATOM 1448 O O . ALA B 1 44 ? 8.82 28.156 10.516 1 56.47 44 ALA B O 1
ATOM 1449 N N . VAL B 1 45 ? 7.07 28.984 9.383 1 53.41 45 VAL B N 1
ATOM 1450 C CA . VAL B 1 45 ? 7.074 30.234 10.117 1 53.41 45 VAL B CA 1
ATOM 1451 C C . VAL B 1 45 ? 6.34 30.062 11.453 1 53.41 45 VAL B C 1
ATOM 1453 O O . VAL B 1 45 ? 6.738 30.641 12.461 1 53.41 45 VAL B O 1
ATOM 1456 N N . HIS B 1 46 ? 5.203 29.297 11.492 1 54.72 46 HIS B N 1
ATOM 1457 C CA . HIS B 1 46 ? 4.41 29.016 12.688 1 54.72 46 HIS B CA 1
ATOM 1458 C C . HIS B 1 46 ? 4.305 27.516 12.953 1 54.72 46 HIS B C 1
ATOM 1460 O O . HIS B 1 46 ? 4.258 26.719 12.016 1 54.72 46 HIS B O 1
ATOM 1466 N N . GLU B 1 47 ? 4.488 27.141 14.219 1 55.22 47 GLU B N 1
ATOM 1467 C CA . GLU B 1 47 ? 4.309 25.75 14.602 1 55.22 47 GLU B CA 1
ATOM 1468 C C . GLU B 1 47 ? 2.863 25.297 14.406 1 55.22 47 GLU B C 1
ATOM 1470 O O . GLU B 1 47 ? 2.605 24.125 14.117 1 55.22 47 GLU B O 1
ATOM 1475 N N . GLN B 1 48 ? 1.964 26.25 14.688 1 53.06 48 GLN B N 1
ATOM 1476 C CA . GLN B 1 48 ? 0.53 26.047 14.508 1 53.06 48 GLN B CA 1
ATOM 1477 C C . GLN B 1 48 ? -0.053 27.047 13.516 1 53.06 48 GLN B C 1
ATOM 1479 O O . GLN B 1 48 ? 0.506 28.125 13.32 1 53.06 48 GLN B O 1
ATOM 1484 N N . PRO B 1 49 ? -1.074 26.578 12.789 1 54.38 49 PRO B N 1
ATOM 1485 C CA . PRO B 1 49 ? -1.694 27.516 11.844 1 54.38 49 PRO B CA 1
ATOM 1486 C C . PRO B 1 49 ? -2.035 28.859 12.484 1 54.38 49 PRO B C 1
ATOM 1488 O O . PRO B 1 49 ? -2.678 28.906 13.531 1 54.38 49 PRO B O 1
ATOM 1491 N N . ALA B 1 50 ? -1.346 29.844 12.32 1 57.59 50 ALA B N 1
ATOM 1492 C CA . ALA B 1 50 ? -1.658 31.188 12.766 1 57.59 50 ALA B CA 1
ATOM 1493 C C . ALA B 1 50 ? -1.497 32.188 11.633 1 57.59 50 ALA B C 1
ATOM 1495 O O . ALA B 1 50 ? -0.708 31.969 10.711 1 57.59 50 ALA B O 1
ATOM 1496 N N . PRO B 1 51 ? -2.48 33.125 11.578 1 60.59 51 PRO B N 1
ATOM 1497 C CA . PRO B 1 51 ? -2.303 34.188 10.562 1 60.59 51 PRO B CA 1
ATOM 1498 C C . PRO B 1 51 ? -0.923 34.844 10.617 1 60.59 51 PRO B C 1
ATOM 1500 O O . PRO B 1 51 ? -0.363 35 11.703 1 60.59 51 PRO B O 1
ATOM 1503 N N . TYR B 1 52 ? -0.254 34.906 9.461 1 61.41 52 TYR B N 1
ATOM 1504 C CA . TYR B 1 52 ? 1.04 35.562 9.391 1 61.41 52 TYR B CA 1
ATOM 1505 C C . TYR B 1 52 ? 0.899 37.062 9.68 1 61.41 52 TYR B C 1
ATOM 1507 O O . TYR B 1 52 ? -0.094 37.688 9.297 1 61.41 52 TYR B O 1
ATOM 1515 N N . THR B 1 53 ? 1.769 37.5 10.523 1 61.97 53 THR B N 1
ATOM 1516 C CA . THR B 1 53 ? 1.813 38.969 10.711 1 61.97 53 THR B CA 1
ATOM 1517 C C . THR B 1 53 ? 2.338 39.656 9.453 1 61.97 53 THR B C 1
ATOM 1519 O O . THR B 1 53 ? 2.91 39 8.578 1 61.97 53 THR B O 1
ATOM 1522 N N . ALA B 1 54 ? 1.991 40.969 9.242 1 65.56 54 ALA B N 1
ATOM 1523 C CA . ALA B 1 54 ? 2.477 41.75 8.109 1 65.56 54 ALA B CA 1
ATOM 1524 C C . ALA B 1 54 ? 3.998 41.688 8.008 1 65.56 54 ALA B C 1
ATOM 1526 O O . ALA B 1 54 ? 4.551 41.625 6.91 1 65.56 54 ALA B O 1
ATOM 1527 N N . GLU B 1 55 ? 4.711 41.656 9.172 1 65.62 55 GLU B N 1
ATOM 1528 C CA . GLU B 1 55 ? 6.168 41.594 9.203 1 65.62 55 GLU B CA 1
ATOM 1529 C C . GLU B 1 55 ? 6.68 40.25 8.695 1 65.62 55 GLU B C 1
ATOM 1531 O O . GLU B 1 55 ? 7.66 40.188 7.949 1 65.62 55 GLU B O 1
ATOM 1536 N N . GLU B 1 56 ? 5.996 39.25 9.133 1 63.69 56 GLU B N 1
ATOM 1537 C CA . GLU B 1 56 ? 6.402 37.906 8.703 1 63.69 56 GLU B CA 1
ATOM 1538 C C . GLU B 1 56 ? 6.215 37.75 7.199 1 63.69 56 GLU B C 1
ATOM 1540 O O . GLU B 1 56 ? 7.039 37.094 6.535 1 63.69 56 GLU B O 1
ATOM 1545 N N . LEU B 1 57 ? 5.129 38.25 6.688 1 62.06 57 LEU B N 1
ATOM 1546 C CA . LEU B 1 57 ? 4.824 38.188 5.262 1 62.06 57 LEU B CA 1
ATOM 1547 C C . LEU B 1 57 ? 5.875 38.906 4.441 1 62.06 57 LEU B C 1
ATOM 1549 O O . LEU B 1 57 ? 6.199 38.5 3.326 1 62.06 57 LEU B O 1
ATOM 1553 N N . GLU B 1 58 ? 6.289 40 5.016 1 65.5 58 GLU B N 1
ATOM 1554 C CA . GLU B 1 58 ? 7.289 40.812 4.324 1 65.5 58 GLU B CA 1
ATOM 1555 C C . GLU B 1 58 ? 8.664 40.125 4.379 1 65.5 58 GLU B C 1
ATOM 1557 O O . GLU B 1 58 ? 9.414 40.156 3.398 1 65.5 58 GLU B O 1
ATOM 1562 N N . GLU B 1 59 ? 9 39.562 5.426 1 66.06 59 GLU B N 1
ATOM 1563 C CA . GLU B 1 59 ? 10.352 39.031 5.633 1 66.06 59 GLU B CA 1
ATOM 1564 C C . GLU B 1 59 ? 10.508 37.656 5.016 1 66.06 59 GLU B C 1
ATOM 1566 O O . GLU B 1 59 ? 11.578 37.312 4.504 1 66.06 59 GLU B O 1
ATOM 1571 N N . TYR B 1 60 ? 9.438 36.906 5.09 1 66.38 60 TYR B N 1
ATOM 1572 C CA . TYR B 1 60 ? 9.547 35.531 4.625 1 66.38 60 TYR B CA 1
ATOM 1573 C C . TYR B 1 60 ? 8.391 35.156 3.705 1 66.38 60 TYR B C 1
ATOM 1575 O O . TYR B 1 60 ? 7.645 34.219 3.979 1 66.38 60 TYR B O 1
ATOM 1583 N N . PRO B 1 61 ? 8.133 35.938 2.678 1 64.56 61 PRO B N 1
ATOM 1584 C CA . PRO B 1 61 ? 6.953 35.75 1.824 1 64.56 61 PRO B CA 1
ATOM 1585 C C . PRO B 1 61 ? 6.82 34.344 1.283 1 64.56 61 PRO B C 1
ATOM 1587 O O . PRO B 1 61 ? 5.719 33.781 1.241 1 64.56 61 PRO B O 1
ATOM 1590 N N . ALA B 1 62 ? 7.934 33.75 0.954 1 65.5 62 ALA B N 1
ATOM 1591 C CA . ALA B 1 62 ? 7.898 32.438 0.357 1 65.5 62 ALA B CA 1
ATOM 1592 C C . ALA B 1 62 ? 7.473 31.375 1.381 1 65.5 62 ALA B C 1
ATOM 1594 O O . ALA B 1 62 ? 6.672 30.5 1.072 1 65.5 62 ALA B O 1
ATOM 1595 N N . ALA B 1 63 ? 7.953 31.516 2.549 1 64.69 63 ALA B N 1
ATOM 1596 C CA . ALA B 1 63 ? 7.613 30.578 3.607 1 64.69 63 ALA B CA 1
ATOM 1597 C C . ALA B 1 63 ? 6.145 30.688 3.996 1 64.69 63 ALA B C 1
ATOM 1599 O O . ALA B 1 63 ? 5.473 29.672 4.211 1 64.69 63 ALA B O 1
ATOM 1600 N N . CYS B 1 64 ? 5.676 31.891 4.004 1 66.69 64 CYS B N 1
ATOM 1601 C CA . CYS B 1 64 ? 4.277 32.125 4.352 1 66.69 64 CYS B CA 1
ATOM 1602 C C . CYS B 1 64 ? 3.352 31.547 3.285 1 66.69 64 CYS B C 1
ATOM 1604 O O . CYS B 1 64 ? 2.328 30.938 3.607 1 66.69 64 CYS B O 1
ATOM 1606 N N . GLN B 1 65 ? 3.791 31.703 2.121 1 71.94 65 GLN B N 1
ATOM 1607 C CA . GLN B 1 65 ? 2.975 31.203 1.016 1 71.94 65 GLN B CA 1
ATOM 1608 C C . GLN B 1 65 ? 2.92 29.688 1.007 1 71.94 65 GLN B C 1
ATOM 1610 O O . GLN B 1 65 ? 1.859 29.094 0.783 1 71.94 65 GLN B O 1
ATOM 1615 N N . GLU B 1 66 ? 3.99 29.078 1.312 1 72.81 66 GLU B N 1
ATOM 1616 C CA . GLU B 1 66 ? 4.051 27.609 1.33 1 72.81 66 GLU B CA 1
ATOM 1617 C C . GLU B 1 66 ? 3.195 27.047 2.457 1 72.81 66 GLU B C 1
ATOM 1619 O O . GLU B 1 66 ? 2.475 26.062 2.26 1 72.81 66 GLU B O 1
ATOM 1624 N N . GLN B 1 67 ? 3.342 27.703 3.5 1 75.75 67 GLN B N 1
ATOM 1625 C CA . GLN B 1 67 ? 2.574 27.234 4.648 1 75.75 67 GLN B CA 1
ATOM 1626 C C . GLN B 1 67 ? 1.077 27.406 4.422 1 75.75 67 GLN B C 1
ATOM 1628 O O . GLN B 1 67 ? 0.278 26.547 4.785 1 75.75 67 GLN B O 1
ATOM 1633 N N . GLN B 1 68 ? 0.79 28.531 3.885 1 80.06 68 GLN B N 1
ATOM 1634 C CA . GLN B 1 68 ? -0.616 28.781 3.584 1 80.06 68 GLN B CA 1
ATOM 1635 C C . GLN B 1 68 ? -1.152 27.766 2.58 1 80.06 68 GLN B C 1
ATOM 1637 O O . GLN B 1 68 ? -2.271 27.281 2.725 1 80.06 68 GLN B O 1
ATOM 1642 N N . HIS B 1 69 ? -0.355 27.5 1.636 1 83.19 69 HIS B N 1
ATOM 1643 C CA . HIS B 1 69 ? -0.744 26.516 0.637 1 83.19 69 HIS B CA 1
ATOM 1644 C C . HIS B 1 69 ? -0.933 25.141 1.27 1 83.19 69 HIS B C 1
ATOM 1646 O O . HIS B 1 69 ? -1.889 24.438 0.949 1 83.19 69 HIS B O 1
ATOM 1652 N N . ALA B 1 70 ? -0.051 24.828 2.129 1 84.88 70 ALA B N 1
ATOM 1653 C CA . ALA B 1 70 ? -0.119 23.547 2.824 1 84.88 70 ALA B CA 1
ATOM 1654 C C . ALA B 1 70 ? -1.357 23.469 3.713 1 84.88 70 ALA B C 1
ATOM 1656 O O . ALA B 1 70 ? -2.064 22.469 3.715 1 84.88 70 ALA B O 1
ATOM 1657 N N . ASP B 1 71 ? -1.588 24.578 4.379 1 87.62 71 ASP B N 1
ATOM 1658 C CA . ASP B 1 71 ? -2.764 24.641 5.242 1 87.62 71 ASP B CA 1
ATOM 1659 C C . ASP B 1 71 ? -4.051 24.484 4.43 1 87.62 71 ASP B C 1
ATOM 1661 O O . ASP B 1 71 ? -4.969 23.781 4.836 1 87.62 71 ASP B O 1
ATOM 1665 N N . HIS B 1 72 ? -4.047 25.141 3.354 1 91.69 72 HIS B N 1
ATOM 1666 C CA . HIS B 1 72 ? -5.219 25.062 2.488 1 91.69 72 HIS B CA 1
ATOM 1667 C C . HIS B 1 72 ? -5.414 23.656 1.941 1 91.69 72 HIS B C 1
ATOM 1669 O O . HIS B 1 72 ? -6.539 23.156 1.902 1 91.69 72 HIS B O 1
ATOM 1675 N N . ALA B 1 73 ? -4.379 23.031 1.515 1 92.94 73 ALA B N 1
ATOM 1676 C CA . ALA B 1 73 ? -4.449 21.688 0.965 1 92.94 73 ALA B CA 1
ATOM 1677 C C . ALA B 1 73 ? -4.988 20.703 1.998 1 92.94 73 ALA B C 1
ATOM 1679 O O . ALA B 1 73 ? -5.844 19.875 1.685 1 92.94 73 ALA B O 1
ATOM 1680 N N . VAL B 1 74 ? -4.512 20.828 3.201 1 96.25 74 VAL B N 1
ATOM 1681 C CA . VAL B 1 74 ? -4.953 19.938 4.277 1 96.25 74 VAL B CA 1
ATOM 1682 C C . VAL B 1 74 ? -6.43 20.188 4.574 1 96.25 74 VAL B C 1
ATOM 1684 O O . VAL B 1 74 ? -7.215 19.234 4.68 1 96.25 74 VAL B O 1
ATOM 1687 N N . ALA B 1 75 ? -6.793 21.438 4.672 1 96.5 75 ALA B N 1
ATOM 1688 C CA . ALA B 1 75 ? -8.18 21.781 4.984 1 96.5 75 ALA B CA 1
ATOM 1689 C C . ALA B 1 75 ? -9.125 21.281 3.902 1 96.5 75 ALA B C 1
ATOM 1691 O O . ALA B 1 75 ? -10.203 20.766 4.207 1 96.5 75 ALA B O 1
ATOM 1692 N N . GLU B 1 76 ? -8.75 21.438 2.707 1 96.69 76 GLU B N 1
ATOM 1693 C CA . GLU B 1 76 ? -9.562 20.969 1.586 1 96.69 76 GLU B CA 1
ATOM 1694 C C . GLU B 1 76 ? -9.719 19.453 1.605 1 96.69 76 GLU B C 1
ATOM 1696 O O . GLU B 1 76 ? -10.82 18.938 1.377 1 96.69 76 GLU B O 1
ATOM 1701 N N . ALA B 1 77 ? -8.68 18.766 1.857 1 97.69 77 ALA B N 1
ATOM 1702 C CA . ALA B 1 77 ? -8.727 17.297 1.927 1 97.69 77 ALA B CA 1
ATOM 1703 C C . ALA B 1 77 ? -9.664 16.828 3.031 1 97.69 77 ALA B C 1
ATOM 1705 O O . ALA B 1 77 ? -10.492 15.938 2.814 1 97.69 77 ALA B O 1
ATOM 1706 N N . VAL B 1 78 ? -9.562 17.469 4.16 1 98.31 78 VAL B N 1
ATOM 1707 C CA . VAL B 1 78 ? -10.398 17.125 5.301 1 98.31 78 VAL B CA 1
ATOM 1708 C C . VAL B 1 78 ? -11.867 17.375 4.961 1 98.31 78 VAL B C 1
ATOM 1710 O O . VAL B 1 78 ? -12.727 16.516 5.227 1 98.31 78 VAL B O 1
ATOM 1713 N N . ARG B 1 79 ? -12.125 18.484 4.387 1 98.19 79 ARG B N 1
ATOM 1714 C CA . ARG B 1 79 ? -13.492 18.844 4.016 1 98.19 79 ARG B CA 1
ATOM 1715 C C . ARG B 1 79 ? -14.078 17.812 3.051 1 98.19 79 ARG B C 1
ATOM 1717 O O . ARG B 1 79 ? -15.211 17.359 3.225 1 98.19 79 ARG B O 1
ATOM 1724 N N . GLU B 1 80 ? -13.352 17.516 2.049 1 97.88 80 GLU B N 1
ATOM 1725 C CA . GLU B 1 80 ? -13.797 16.531 1.062 1 97.88 80 GLU B CA 1
ATOM 1726 C C . GLU B 1 80 ? -14.133 15.203 1.721 1 97.88 80 GLU B C 1
ATOM 1728 O O . GLU B 1 80 ? -15.148 14.578 1.402 1 97.88 80 GLU B O 1
ATOM 1733 N N . LEU B 1 81 ? -13.297 14.773 2.629 1 98.62 81 LEU B N 1
ATOM 1734 C CA . LEU B 1 81 ? -13.5 13.492 3.307 1 98.62 81 LEU B CA 1
ATOM 1735 C C . LEU B 1 81 ? -14.711 13.555 4.23 1 98.62 81 LEU B C 1
ATOM 1737 O O . LEU B 1 81 ? -15.484 12.602 4.316 1 98.62 81 LEU B O 1
ATOM 1741 N N . GLN B 1 82 ? -14.883 14.68 4.914 1 98.62 82 GLN B N 1
ATOM 1742 C CA . GLN B 1 82 ? -16.047 14.852 5.777 1 98.62 82 GLN B CA 1
ATOM 1743 C C . GLN B 1 82 ? -17.344 14.859 4.961 1 98.62 82 GLN B C 1
ATOM 1745 O O . GLN B 1 82 ? -18.344 14.273 5.375 1 98.62 82 GLN B O 1
ATOM 1750 N N . GLN B 1 83 ? -17.281 15.469 3.83 1 98.25 83 GLN B N 1
ATOM 1751 C CA . GLN B 1 83 ? -18.438 15.5 2.941 1 98.25 83 GLN B CA 1
ATOM 1752 C C . GLN B 1 83 ? -18.797 14.094 2.461 1 98.25 83 GLN B C 1
ATOM 1754 O O . GLN B 1 83 ? -19.953 13.812 2.17 1 98.25 83 GLN B O 1
ATOM 1759 N N . ALA B 1 84 ? -17.844 13.289 2.4 1 98 84 ALA B N 1
ATOM 1760 C CA . ALA B 1 84 ? -18.047 11.914 1.978 1 98 84 ALA B CA 1
ATOM 1761 C C . ALA B 1 84 ? -18.531 11.047 3.143 1 98 84 ALA B C 1
ATOM 1763 O O . ALA B 1 84 ? -18.703 9.836 2.996 1 98 84 ALA B O 1
ATOM 1764 N N . GLY B 1 85 ? -18.594 11.617 4.367 1 98.25 85 GLY B N 1
ATOM 1765 C CA . GLY B 1 85 ? -19.172 10.93 5.504 1 98.25 85 GLY B CA 1
ATOM 1766 C C . GLY B 1 85 ? -18.141 10.43 6.5 1 98.25 85 GLY B C 1
ATOM 1767 O O . GLY B 1 85 ? -18.484 9.773 7.484 1 98.25 85 GLY B O 1
ATOM 1768 N N . PHE B 1 86 ? -16.859 10.766 6.285 1 98.5 86 PHE B N 1
ATOM 1769 C CA . PHE B 1 86 ? -15.812 10.273 7.16 1 98.5 86 PHE B CA 1
ATOM 1770 C C . PHE B 1 86 ? -15.586 11.219 8.336 1 98.5 86 PHE B C 1
ATOM 1772 O O . PHE B 1 86 ? -15.695 12.438 8.18 1 98.5 86 PHE B O 1
ATOM 1779 N N . ALA B 1 87 ? -15.281 10.648 9.477 1 98.44 87 ALA B N 1
ATOM 1780 C CA . ALA B 1 87 ? -14.562 11.422 10.477 1 98.44 87 ALA B CA 1
ATOM 1781 C C . ALA B 1 87 ? -13.133 11.719 10.031 1 98.44 87 ALA B C 1
ATOM 1783 O O . ALA B 1 87 ? -12.367 10.797 9.75 1 98.44 87 ALA B O 1
ATOM 1784 N N . SER B 1 88 ? -12.82 12.992 9.93 1 98.69 88 SER B N 1
ATOM 1785 C CA . SER B 1 88 ? -11.5 13.344 9.406 1 98.69 88 SER B CA 1
ATOM 1786 C C . SER B 1 88 ? -10.938 14.57 10.109 1 98.69 88 SER B C 1
ATOM 1788 O O . SER B 1 88 ? -11.672 15.516 10.406 1 98.69 88 SER B O 1
ATOM 1790 N N . GLN B 1 89 ? -9.688 14.516 10.32 1 98.19 89 GLN B N 1
ATOM 1791 C CA . GLN B 1 89 ? -8.922 15.648 10.828 1 98.19 89 GLN B CA 1
ATOM 1792 C C . GLN B 1 89 ? -7.598 15.797 10.086 1 98.19 89 GLN B C 1
ATOM 1794 O O . GLN B 1 89 ? -7.148 14.867 9.414 1 98.19 89 GLN B O 1
ATOM 1799 N N . GLY B 1 90 ? -7.051 16.969 10.141 1 97.44 90 GLY B N 1
ATOM 1800 C CA . GLY B 1 90 ? -5.816 17.25 9.422 1 97.44 90 GLY B CA 1
ATOM 1801 C C . GLY B 1 90 ? -4.762 17.906 10.289 1 97.44 90 GLY B C 1
ATOM 1802 O O . GLY B 1 90 ? -5.086 18.516 11.312 1 97.44 90 GLY B O 1
ATOM 1803 N N . CYS B 1 91 ? -3.527 17.75 9.883 1 93.31 91 CYS B N 1
ATOM 1804 C CA . CYS B 1 91 ? -2.438 18.438 10.555 1 93.31 91 CYS B CA 1
ATOM 1805 C C . CYS B 1 91 ? -1.29 18.719 9.594 1 93.31 91 CYS B C 1
ATOM 1807 O O . CYS B 1 91 ? -1.053 17.953 8.664 1 93.31 91 CYS B O 1
ATOM 1809 N N . MET B 1 92 ? -0.716 19.781 9.828 1 91.69 92 MET B N 1
ATOM 1810 C CA . MET B 1 92 ? 0.538 20.141 9.172 1 91.69 92 MET B CA 1
ATOM 1811 C C . MET B 1 92 ? 1.709 20.047 10.148 1 91.69 92 MET B C 1
ATOM 1813 O O . MET B 1 92 ? 1.61 20.484 11.289 1 91.69 92 MET B O 1
ATOM 1817 N N . VAL B 1 93 ? 2.748 19.422 9.68 1 88.5 93 VAL B N 1
ATOM 1818 C CA . VAL B 1 93 ? 3.91 19.25 10.547 1 88.5 93 VAL B CA 1
ATOM 1819 C C . VAL B 1 93 ? 5.156 19.781 9.852 1 88.5 93 VAL B C 1
ATOM 1821 O O . VAL B 1 93 ? 5.371 19.531 8.664 1 88.5 93 VAL B O 1
ATOM 1824 N N . ALA B 1 94 ? 5.852 20.531 10.609 1 85.44 94 ALA B N 1
ATOM 1825 C CA . ALA B 1 94 ? 7.156 20.953 10.109 1 85.44 94 ALA B CA 1
ATOM 1826 C C . ALA B 1 94 ? 8.219 19.891 10.383 1 85.44 94 ALA B C 1
ATOM 1828 O O . ALA B 1 94 ? 8.414 19.484 11.531 1 85.44 94 ALA B O 1
ATOM 1829 N N . GLY B 1 95 ? 8.867 19.359 9.336 1 85.88 95 GLY B N 1
ATOM 1830 C CA . GLY B 1 95 ? 9.883 18.328 9.469 1 85.88 95 GLY B CA 1
ATOM 1831 C C . GLY B 1 95 ? 10.023 17.469 8.234 1 85.88 95 GLY B C 1
ATOM 1832 O O . GLY B 1 95 ? 9.367 17.719 7.219 1 85.88 95 GLY B O 1
ATOM 1833 N N . LEU B 1 96 ? 10.914 16.531 8.336 1 87.19 96 LEU B N 1
ATOM 1834 C CA . LEU B 1 96 ? 11.125 15.602 7.23 1 87.19 96 LEU B CA 1
ATOM 1835 C C . LEU B 1 96 ? 9.914 14.688 7.051 1 87.19 96 LEU B C 1
ATOM 1837 O O . LEU B 1 96 ? 9.398 14.133 8.023 1 87.19 96 LEU B O 1
ATOM 1841 N N . PRO B 1 97 ? 9.492 14.539 5.914 1 90.44 97 PRO B N 1
ATOM 1842 C CA . PRO B 1 97 ? 8.266 13.781 5.645 1 90.44 97 PRO B CA 1
ATOM 1843 C C . PRO B 1 97 ? 8.297 12.375 6.25 1 90.44 97 PRO B C 1
ATOM 1845 O O . PRO B 1 97 ? 7.332 11.961 6.895 1 90.44 97 PRO B O 1
ATOM 1848 N N . VAL B 1 98 ? 9.375 11.648 6.082 1 91.75 98 VAL B N 1
ATOM 1849 C CA . VAL B 1 98 ? 9.461 10.273 6.574 1 91.75 98 VAL B CA 1
ATOM 1850 C C . VAL B 1 98 ? 9.242 10.25 8.086 1 91.75 98 VAL B C 1
ATOM 1852 O O . VAL B 1 98 ? 8.438 9.469 8.594 1 91.75 98 VAL B O 1
ATOM 1855 N N . GLU B 1 99 ? 9.938 11.156 8.797 1 93.81 99 GLU B N 1
ATOM 1856 C CA . GLU B 1 99 ? 9.836 11.211 10.258 1 93.81 99 GLU B CA 1
ATOM 1857 C C . GLU B 1 99 ? 8.43 11.602 10.688 1 93.81 99 GLU B C 1
ATOM 1859 O O . GLU B 1 99 ? 7.867 11.008 11.617 1 93.81 99 GLU B O 1
ATOM 1864 N N . ALA B 1 100 ? 7.875 12.578 10.047 1 94.56 100 ALA B N 1
ATOM 1865 C CA . ALA B 1 100 ? 6.535 13.055 10.367 1 94.56 100 ALA B CA 1
ATOM 1866 C C . ALA B 1 100 ? 5.5 11.945 10.195 1 94.56 100 ALA B C 1
ATOM 1868 O O . ALA B 1 100 ? 4.656 11.742 11.07 1 94.56 100 ALA B O 1
ATOM 1869 N N . ILE B 1 101 ? 5.582 11.219 9.117 1 96.25 101 ILE B N 1
ATOM 1870 C CA . ILE B 1 101 ? 4.617 10.18 8.781 1 96.25 101 ILE B CA 1
ATOM 1871 C C . ILE B 1 101 ? 4.75 9.016 9.766 1 96.25 101 ILE B C 1
ATOM 1873 O O . ILE B 1 101 ? 3.758 8.562 10.336 1 96.25 101 ILE B O 1
ATOM 1877 N N . VAL B 1 102 ? 5.965 8.578 9.992 1 96.69 102 VAL B N 1
ATOM 1878 C CA . VAL B 1 102 ? 6.219 7.434 10.867 1 96.69 102 VAL B CA 1
ATOM 1879 C C . VAL B 1 102 ? 5.781 7.762 12.289 1 96.69 102 VAL B C 1
ATOM 1881 O O . VAL B 1 102 ? 5.066 6.98 12.922 1 96.69 102 VAL B O 1
ATOM 1884 N N . THR B 1 103 ? 6.176 8.914 12.773 1 97.5 103 THR B N 1
ATOM 1885 C CA . THR B 1 103 ? 5.855 9.328 14.133 1 97.5 103 THR B CA 1
ATOM 1886 C C . THR B 1 103 ? 4.344 9.438 14.32 1 97.5 103 THR B C 1
ATOM 1888 O O . THR B 1 103 ? 3.795 8.906 15.289 1 97.5 103 THR B O 1
ATOM 1891 N N . LYS B 1 104 ? 3.68 10.078 13.398 1 97.75 104 LYS B N 1
ATOM 1892 C CA . LYS B 1 104 ? 2.238 10.273 13.516 1 97.75 104 LYS B CA 1
ATOM 1893 C C . LYS B 1 104 ? 1.496 8.938 13.438 1 97.75 104 LYS B C 1
ATOM 1895 O O . LYS B 1 104 ? 0.543 8.711 14.188 1 97.75 104 LYS B O 1
ATOM 1900 N N . ALA B 1 105 ? 1.878 8.094 12.516 1 97.81 105 ALA B N 1
ATOM 1901 C CA . ALA B 1 105 ? 1.254 6.777 12.383 1 97.81 105 ALA B CA 1
ATOM 1902 C C . ALA B 1 105 ? 1.367 5.984 13.68 1 97.81 105 ALA B C 1
ATOM 1904 O O . ALA B 1 105 ? 0.415 5.316 14.094 1 97.81 105 ALA B O 1
ATOM 1905 N N . GLN B 1 106 ? 2.523 6.039 14.281 1 97.38 106 GLN B N 1
ATOM 1906 C CA . GLN B 1 106 ? 2.766 5.32 15.531 1 97.38 106 GLN B CA 1
ATOM 1907 C C . GLN B 1 106 ? 1.975 5.938 16.672 1 97.38 106 GLN B C 1
ATOM 1909 O O . GLN B 1 106 ? 1.367 5.223 17.484 1 97.38 106 GLN B O 1
ATOM 1914 N N . GLU B 1 107 ? 1.996 7.242 16.734 1 97.5 107 GLU B N 1
ATOM 1915 C CA . GLU B 1 107 ? 1.264 7.969 17.781 1 97.5 107 GLU B CA 1
ATOM 1916 C C . GLU B 1 107 ? -0.22 7.609 17.75 1 97.5 107 GLU B C 1
ATOM 1918 O O . GLU B 1 107 ? -0.837 7.438 18.812 1 97.5 107 GLU B O 1
ATOM 1923 N N . LEU B 1 108 ? -0.762 7.477 16.578 1 97.56 108 LEU B N 1
ATOM 1924 C CA . LEU B 1 108 ? -2.193 7.25 16.422 1 97.56 108 LEU B CA 1
ATOM 1925 C C . LEU B 1 108 ? -2.51 5.758 16.391 1 97.56 108 LEU B C 1
ATOM 1927 O O . LEU B 1 108 ? -3.68 5.367 16.375 1 97.56 108 LEU B O 1
ATOM 1931 N N . ASN B 1 109 ? -1.4 4.926 16.391 1 97.69 109 ASN B N 1
ATOM 1932 C CA . ASN B 1 109 ? -1.597 3.494 16.203 1 97.69 109 ASN B CA 1
ATOM 1933 C C . ASN B 1 109 ? -2.461 3.203 14.984 1 97.69 109 ASN B C 1
ATOM 1935 O O . ASN B 1 109 ? -3.441 2.461 15.078 1 97.69 109 ASN B O 1
ATOM 1939 N N . CYS B 1 110 ? -2.074 3.705 13.852 1 98.19 110 CYS B N 1
ATOM 1940 C CA . CYS B 1 110 ? -2.852 3.621 12.617 1 98.19 110 CYS B CA 1
ATOM 1941 C C . CYS B 1 110 ? -2.971 2.178 12.148 1 98.19 110 CYS B C 1
ATOM 1943 O O . CYS B 1 110 ? -2.018 1.402 12.258 1 98.19 110 CYS B O 1
ATOM 1945 N N . GLU B 1 111 ? -4.082 1.9 11.555 1 98.06 111 GLU B N 1
ATOM 1946 C CA . GLU B 1 111 ? -4.32 0.605 10.922 1 98.06 111 GLU B CA 1
ATOM 1947 C C . GLU B 1 111 ? -3.725 0.562 9.516 1 98.06 111 GLU B C 1
ATOM 1949 O O . GLU B 1 111 ? -3.338 -0.504 9.031 1 98.06 111 GLU B O 1
ATOM 1954 N N . LEU B 1 112 ? -3.615 1.738 8.93 1 98.38 112 LEU B N 1
ATOM 1955 C CA . LEU B 1 112 ? -3.234 1.878 7.523 1 98.38 112 LEU B CA 1
ATOM 1956 C C . LEU B 1 112 ? -2.617 3.248 7.262 1 98.38 112 LEU B C 1
ATOM 1958 O O . LEU B 1 112 ? -3.062 4.25 7.824 1 98.38 112 LEU B O 1
ATOM 1962 N N . ILE B 1 113 ? -1.634 3.258 6.418 1 98.12 113 ILE B N 1
ATOM 1963 C CA . ILE B 1 113 ? -1.114 4.504 5.863 1 98.12 113 ILE B CA 1
ATOM 1964 C C . ILE B 1 113 ? -1.402 4.559 4.363 1 98.12 113 ILE B C 1
ATOM 1966 O O . ILE B 1 113 ? -1.176 3.582 3.645 1 98.12 113 ILE B O 1
ATOM 1970 N N . ILE B 1 114 ? -1.901 5.66 3.896 1 98 11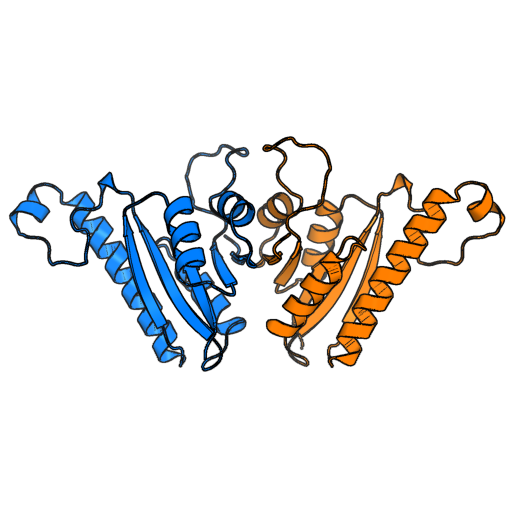4 ILE B N 1
ATOM 1971 C CA . ILE B 1 114 ? -2.092 5.938 2.477 1 98 114 ILE B CA 1
ATOM 1972 C C . ILE B 1 114 ? -1.176 7.082 2.049 1 98 114 ILE B C 1
ATOM 1974 O O . ILE B 1 114 ? -1.227 8.172 2.619 1 98 114 ILE B O 1
ATOM 1978 N N . MET B 1 115 ? -0.356 6.828 1.051 1 95.69 115 MET B N 1
ATOM 1979 C CA . MET B 1 115 ? 0.582 7.859 0.619 1 95.69 115 MET B CA 1
ATOM 1980 C C . MET B 1 115 ? 0.953 7.68 -0.849 1 95.69 115 MET B C 1
ATOM 1982 O O . MET B 1 115 ? 0.595 6.672 -1.465 1 95.69 115 MET B O 1
ATOM 1986 N N . GLY B 1 116 ? 1.541 8.656 -1.443 1 91.44 116 GLY B N 1
ATOM 1987 C CA . GLY B 1 116 ? 2.008 8.57 -2.818 1 91.44 116 GLY B CA 1
ATOM 1988 C C . GLY B 1 116 ? 3.422 8.039 -2.934 1 91.44 116 GLY B C 1
ATOM 1989 O O . GLY B 1 116 ? 4.121 7.891 -1.93 1 91.44 116 GLY B O 1
ATOM 1990 N N . HIS B 1 117 ? 3.764 7.484 -4.145 1 74.88 117 HIS B N 1
ATOM 1991 C CA . HIS B 1 117 ? 5.105 6.992 -4.445 1 74.88 117 HIS B CA 1
ATOM 1992 C C . HIS B 1 117 ? 6.066 8.148 -4.715 1 74.88 117 HIS B C 1
ATOM 1994 O O . HIS B 1 117 ? 7.18 8.164 -4.184 1 74.88 117 HIS B O 1
ATOM 2000 N N . ARG B 1 118 ? 5.77 8.945 -5.996 1 59.09 118 ARG B N 1
ATOM 2001 C CA . ARG B 1 118 ? 6.707 9.93 -6.527 1 59.09 118 ARG B CA 1
ATOM 2002 C C . ARG B 1 118 ? 6.633 11.234 -5.742 1 59.09 118 ARG B C 1
ATOM 2004 O O . ARG B 1 118 ? 5.543 11.672 -5.355 1 59.09 118 ARG B O 1
ATOM 2011 N N . HIS B 1 119 ? 7.254 11.297 -4.617 1 49.19 119 HIS B N 1
ATOM 2012 C CA . HIS B 1 119 ? 7.59 12.703 -4.406 1 49.19 119 HIS B CA 1
ATOM 2013 C C . HIS B 1 119 ? 8.57 13.195 -5.465 1 49.19 119 HIS B C 1
ATOM 2015 O O . HIS B 1 119 ? 9.508 12.484 -5.828 1 49.19 119 HIS B O 1
ATOM 2021 N N . LEU B 1 120 ? 8.039 13.836 -6.469 1 41.06 120 LEU B N 1
ATOM 2022 C CA . LEU B 1 120 ? 8.898 14.453 -7.477 1 41.06 120 LEU B CA 1
ATOM 2023 C C . LEU B 1 120 ? 10.281 14.766 -6.898 1 41.06 120 LEU B C 1
ATOM 2025 O O . LEU B 1 120 ? 10.469 15.805 -6.273 1 41.06 120 LEU B O 1
ATOM 2029 N N . SER B 1 121 ? 10.859 14.25 -6.043 1 39.56 121 SER B N 1
ATOM 2030 C CA . SER B 1 121 ? 12.172 14.875 -6.098 1 39.56 121 SER B CA 1
ATOM 2031 C C . SER B 1 121 ? 12.734 14.859 -7.512 1 39.56 121 SER B C 1
ATOM 2033 O O . SER B 1 121 ? 12.602 13.867 -8.227 1 39.56 121 SER B O 1
ATOM 2035 N N . ARG B 1 122 ? 12.664 15.961 -8.188 1 34.78 122 ARG B N 1
ATOM 2036 C CA . ARG B 1 122 ? 13.375 16.281 -9.422 1 34.78 122 ARG B CA 1
ATOM 2037 C C . ARG B 1 122 ? 14.594 15.391 -9.602 1 34.78 122 ARG B C 1
ATOM 2039 O O . ARG B 1 122 ? 15.305 15.492 -10.602 1 34.78 122 ARG B O 1
ATOM 2046 N N . LEU B 1 123 ? 15.305 15.117 -8.578 1 38.94 123 LEU B N 1
ATOM 2047 C CA . LEU B 1 123 ? 16.609 14.586 -8.953 1 38.94 123 LEU B CA 1
ATOM 2048 C C . LEU B 1 123 ? 16.5 13.18 -9.523 1 38.94 123 LEU B C 1
ATOM 2050 O O . LEU B 1 123 ? 15.828 12.32 -8.938 1 38.94 123 LEU B O 1
ATOM 2054 N N . GLY B 1 124 ? 16.531 12.969 -10.75 1 38.91 124 GLY B N 1
ATOM 2055 C CA . GLY B 1 124 ? 16.766 11.875 -11.68 1 38.91 124 GLY B CA 1
ATOM 2056 C C . GLY B 1 124 ? 17.312 10.633 -11.008 1 38.91 124 GLY B C 1
ATOM 2057 O O . GLY B 1 124 ? 17.781 9.703 -11.68 1 38.91 124 GLY B O 1
ATOM 2058 N N . ARG B 1 125 ? 17.891 10.695 -9.758 1 39.47 125 ARG B N 1
ATOM 2059 C CA . ARG B 1 125 ? 18.75 9.547 -9.469 1 39.47 125 ARG B CA 1
ATOM 2060 C C . ARG B 1 125 ? 17.922 8.367 -8.961 1 39.47 125 ARG B C 1
ATOM 2062 O O . ARG B 1 125 ? 17.078 8.523 -8.078 1 39.47 125 ARG B O 1
ATOM 2069 N N . LEU B 1 126 ? 17.656 7.246 -9.664 1 42.75 126 LEU B N 1
ATOM 2070 C CA . LEU B 1 126 ? 17.203 5.859 -9.555 1 42.75 126 LEU B CA 1
ATOM 2071 C C . LEU B 1 126 ? 17.234 5.398 -8.102 1 42.75 126 LEU B C 1
ATOM 2073 O O . LEU B 1 126 ? 16.469 4.523 -7.707 1 42.75 126 LEU B O 1
ATOM 2077 N N . LEU B 1 127 ? 18.359 5.742 -7.328 1 43.66 127 LEU B N 1
ATOM 2078 C CA . LEU B 1 127 ? 18.75 4.988 -6.145 1 43.66 127 LEU B CA 1
ATOM 2079 C C . LEU B 1 127 ? 18.078 5.543 -4.895 1 43.66 127 LEU B C 1
ATOM 2081 O O . LEU B 1 127 ? 18.359 5.102 -3.781 1 43.66 127 LEU B O 1
ATOM 2085 N N . ASP B 1 128 ? 17.641 6.789 -4.801 1 51 128 ASP B N 1
ATOM 2086 C CA . ASP B 1 128 ? 17.172 7.258 -3.498 1 51 128 ASP B CA 1
ATOM 2087 C C . ASP B 1 128 ? 15.805 6.668 -3.166 1 51 128 ASP B C 1
ATOM 2089 O O . ASP B 1 128 ? 14.867 6.789 -3.955 1 51 128 ASP B O 1
ATOM 2093 N N . PRO B 1 129 ? 15.883 5.773 -2.201 1 57.22 129 PRO B N 1
ATOM 2094 C CA . PRO B 1 129 ? 14.578 5.223 -1.837 1 57.22 129 PRO B CA 1
ATOM 2095 C C . PRO B 1 129 ? 13.516 6.301 -1.627 1 57.22 129 PRO B C 1
ATOM 2097 O O . PRO B 1 129 ? 13.805 7.34 -1.021 1 57.22 129 PRO B O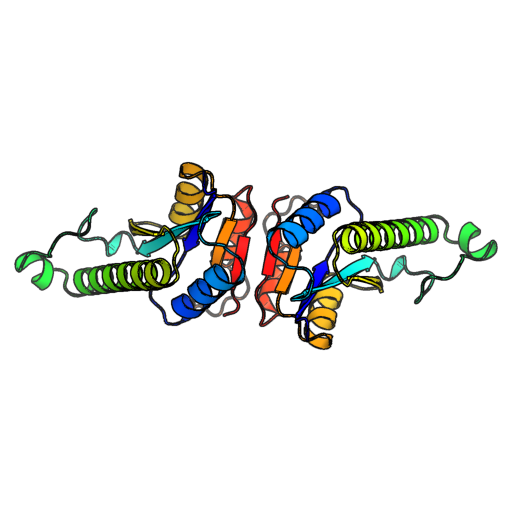 1
ATOM 2100 N N . SER B 1 130 ? 12.547 6.211 -2.314 1 77.81 130 SER B N 1
ATOM 2101 C CA . SER B 1 130 ? 11.398 7.102 -2.217 1 77.81 130 SER B CA 1
ATOM 2102 C C . SER B 1 130 ? 10.875 7.172 -0.786 1 77.81 130 SER B C 1
ATOM 2104 O O . SER B 1 130 ? 11.281 6.387 0.07 1 77.81 130 SER B O 1
ATOM 2106 N N . ILE B 1 131 ? 10.312 8.336 -0.289 1 84.75 131 ILE B N 1
ATOM 2107 C CA . ILE B 1 131 ? 9.648 8.516 0.998 1 84.75 131 ILE B CA 1
ATOM 2108 C C . ILE B 1 131 ? 8.812 7.277 1.323 1 84.75 131 ILE B C 1
ATOM 2110 O O . ILE B 1 131 ? 8.852 6.777 2.449 1 84.75 131 ILE B O 1
ATOM 2114 N N . SER B 1 132 ? 8.18 6.707 0.347 1 90.38 132 SER B N 1
ATOM 2115 C CA . SER B 1 132 ? 7.324 5.547 0.585 1 90.38 132 SER B CA 1
ATOM 2116 C C . SER B 1 132 ? 8.148 4.336 1.011 1 90.38 132 SER B C 1
ATOM 2118 O O . SER B 1 132 ? 7.762 3.607 1.928 1 90.38 132 SER B O 1
ATOM 2120 N N . ALA B 1 133 ? 9.266 4.129 0.365 1 85.88 133 ALA B N 1
ATOM 2121 C CA . ALA B 1 133 ? 10.117 2.996 0.718 1 85.88 133 ALA B CA 1
ATOM 2122 C C . ALA B 1 133 ? 10.625 3.117 2.152 1 85.88 133 ALA B C 1
ATOM 2124 O O . ALA B 1 133 ? 10.633 2.137 2.9 1 85.88 133 ALA B O 1
ATOM 2125 N N . LYS B 1 134 ? 11.055 4.285 2.494 1 87.31 134 LYS B N 1
ATOM 2126 C CA . LYS B 1 134 ? 11.57 4.527 3.838 1 87.31 134 LYS B CA 1
ATOM 2127 C C . LYS B 1 134 ? 10.477 4.352 4.887 1 87.31 134 LYS B C 1
ATOM 2129 O O . LYS B 1 134 ? 10.734 3.82 5.973 1 87.31 134 LYS B O 1
ATOM 2134 N N . VAL B 1 135 ? 9.297 4.848 4.586 1 92.12 135 VAL B N 1
ATOM 2135 C CA . VAL B 1 135 ? 8.18 4.703 5.512 1 92.12 135 VAL B CA 1
ATOM 2136 C C . VAL B 1 135 ? 7.836 3.225 5.684 1 92.12 135 VAL B C 1
ATOM 2138 O O . VAL B 1 135 ? 7.691 2.74 6.809 1 92.12 135 VAL B O 1
ATOM 2141 N N . ILE B 1 136 ? 7.785 2.51 4.605 1 91.56 136 ILE B N 1
ATOM 2142 C CA . ILE B 1 136 ? 7.434 1.093 4.625 1 91.56 136 ILE B CA 1
ATOM 2143 C C . ILE B 1 136 ? 8.43 0.328 5.496 1 91.56 136 ILE B C 1
ATOM 2145 O O . ILE B 1 136 ? 8.047 -0.584 6.23 1 91.56 136 ILE B O 1
ATOM 2149 N N . ASP B 1 137 ? 9.602 0.72 5.488 1 87.25 137 ASP B N 1
ATOM 2150 C CA . ASP B 1 137 ? 10.672 0.036 6.211 1 87.25 137 ASP B CA 1
ATOM 2151 C C . ASP B 1 137 ? 10.602 0.331 7.707 1 87.25 137 ASP B C 1
ATOM 2153 O O . ASP B 1 137 ? 11.211 -0.374 8.516 1 87.25 137 ASP B O 1
ATOM 2157 N N . ARG B 1 138 ? 9.852 1.298 8.055 1 92.19 138 ARG B N 1
ATOM 2158 C CA . ARG B 1 138 ? 9.977 1.778 9.422 1 92.19 138 ARG B CA 1
ATOM 2159 C C . ARG B 1 138 ? 8.664 1.626 10.18 1 92.19 138 ARG B C 1
ATOM 2161 O O . ARG B 1 138 ? 8.586 1.934 11.367 1 92.19 138 ARG B O 1
ATOM 2168 N N . VAL B 1 139 ? 7.629 1.196 9.516 1 93.81 139 VAL B N 1
ATOM 2169 C CA . VAL B 1 139 ? 6.332 1.087 10.18 1 93.81 139 VAL B CA 1
ATOM 2170 C C . VAL B 1 139 ? 5.934 -0.383 10.289 1 93.81 139 VAL B C 1
ATOM 2172 O O . VAL B 1 139 ? 6.469 -1.234 9.57 1 93.81 139 VAL B O 1
ATOM 2175 N N . ASP B 1 140 ? 4.941 -0.693 11.148 1 92.69 140 ASP B N 1
ATOM 2176 C CA . ASP B 1 140 ? 4.496 -2.064 11.375 1 92.69 140 ASP B CA 1
ATOM 2177 C C . ASP B 1 140 ? 3.068 -2.27 10.867 1 92.69 140 ASP B C 1
ATOM 2179 O O . ASP B 1 140 ? 2.465 -3.316 11.109 1 92.69 140 ASP B O 1
ATOM 2183 N N . MET B 1 141 ? 2.527 -1.308 10.219 1 95.94 141 MET B N 1
ATOM 2184 C CA . MET B 1 141 ? 1.192 -1.42 9.641 1 95.94 141 MET B CA 1
ATOM 2185 C C . MET B 1 141 ? 1.254 -1.37 8.117 1 95.94 141 MET B C 1
ATOM 2187 O O . MET B 1 141 ? 2.246 -0.915 7.547 1 95.94 141 MET B O 1
ATOM 2191 N N . PRO B 1 142 ? 0.199 -1.816 7.445 1 96.81 142 PRO B N 1
ATOM 2192 C CA . PRO B 1 142 ? 0.205 -1.796 5.98 1 96.81 142 PRO B CA 1
ATOM 2193 C C . PRO B 1 142 ? 0.245 -0.38 5.41 1 96.81 142 PRO B C 1
ATOM 2195 O O . PRO B 1 142 ? -0.258 0.556 6.039 1 96.81 142 PRO B O 1
ATOM 2198 N N . VAL B 1 143 ? 0.868 -0.256 4.262 1 96.38 143 VAL B N 1
ATOM 2199 C CA . VAL B 1 143 ? 0.969 1.012 3.549 1 96.38 143 VAL B CA 1
ATOM 2200 C C . VAL B 1 143 ? 0.383 0.864 2.146 1 96.38 143 VAL B C 1
ATOM 2202 O O . VAL B 1 143 ? 0.778 -0.029 1.394 1 96.38 143 VAL B O 1
ATOM 2205 N N . LEU B 1 144 ? -0.607 1.675 1.845 1 97.56 144 LEU B N 1
ATOM 2206 C CA . LEU B 1 144 ? -1.172 1.769 0.503 1 97.56 144 LEU B CA 1
ATOM 2207 C C . LEU B 1 144 ? -0.515 2.896 -0.285 1 97.56 144 LEU B C 1
ATOM 2209 O O . LEU B 1 144 ? -0.698 4.074 0.036 1 97.56 144 LEU B O 1
ATOM 2213 N N . VAL B 1 145 ? 0.221 2.494 -1.289 1 95.06 145 VAL B N 1
ATOM 2214 C CA . VAL B 1 145 ? 0.982 3.459 -2.074 1 95.06 145 VAL B CA 1
ATOM 2215 C C . VAL B 1 145 ? 0.256 3.744 -3.389 1 95.06 145 VAL B C 1
ATOM 2217 O O . VAL B 1 145 ? 0.062 2.84 -4.207 1 95.06 145 VAL B O 1
ATOM 2220 N N . GLY B 1 146 ? -0.182 4.996 -3.52 1 93.62 146 GLY B N 1
ATOM 2221 C CA . GLY B 1 146 ? -0.828 5.406 -4.754 1 93.62 146 GLY B CA 1
ATOM 2222 C C . GLY B 1 146 ? 0.148 5.605 -5.902 1 93.62 146 GLY B C 1
ATOM 2223 O O . GLY B 1 146 ? 1.323 5.898 -5.68 1 93.62 146 GLY B O 1
ATOM 2224 N N . SER B 1 147 ? -0.379 5.305 -7.109 1 77.12 147 SER B N 1
ATOM 2225 C CA . SER B 1 147 ? 0.438 5.488 -8.305 1 77.12 147 SER B CA 1
ATOM 2226 C C . SER B 1 147 ? 0.689 6.965 -8.578 1 77.12 147 SER B C 1
ATOM 2228 O O . SER B 1 147 ? -0.056 7.828 -8.102 1 77.12 147 SER B O 1
ATOM 2230 N N . ALA B 1 148 ? 1.983 7.242 -8.969 1 57.88 148 ALA B N 1
ATOM 2231 C CA . ALA B 1 148 ? 2.318 8.609 -9.359 1 57.88 148 ALA B CA 1
ATOM 2232 C C . ALA B 1 148 ? 1.426 9.086 -10.5 1 57.88 148 ALA B C 1
ATOM 2234 O O . ALA B 1 148 ? 0.95 8.289 -11.305 1 57.88 148 ALA B O 1
#

pLDDT: mean 83.65, std 17.78, range [34.69, 98.81]

Sequence (296 aa):
MPSPVLIAIDASPASSTLLTLARRYCRPGEHELHVLLAIDSTFAVHEQPAPYTAEELEEYPAACQEQQHADHAVAEAVRELQQAGFASQGCMVAGLPVEAIVTKAQELNCELIIMGHRHLSRLGRLLDPSISAKVIDRVDMPVLVGSAMPSPVLIAIDASPASSTLLTLARRYCRPGEHELHVLLAIDSTFAVHEQPAPYTAEELEEYPAACQEQQHADHAVAEAVRELQQAGFASQGCMVAGLPVEAIVTKAQELNCELIIMGHRHLSRLGRLLDPSISAKVIDRVDMPVLVGSA

Solvent-accessible surface area (backbone atoms only — not comparable to full-atom values): 15987 Å² total; per-residue (Å²): 132,51,43,33,28,36,35,49,41,80,69,47,81,64,39,58,58,52,51,51,49,46,63,69,48,48,44,61,78,53,30,28,40,36,38,36,34,53,36,58,49,90,34,48,86,55,91,53,100,60,87,74,49,74,66,50,44,68,74,37,45,68,30,49,49,50,45,48,49,44,51,49,39,41,52,50,53,28,49,55,40,38,73,72,56,29,52,50,45,61,47,65,41,68,33,58,54,49,60,51,51,48,51,50,37,59,75,62,60,31,62,33,37,38,33,51,41,63,65,77,62,79,69,83,64,90,77,62,74,39,61,45,53,56,36,60,73,70,47,80,43,30,36,35,33,35,45,114,131,50,43,33,29,36,36,49,41,78,68,47,80,64,38,58,58,51,52,51,49,47,61,70,49,49,44,61,76,52,30,30,41,36,37,36,34,54,37,58,49,90,34,47,86,57,92,54,99,60,87,74,49,74,64,49,42,70,75,38,44,67,30,50,50,50,46,50,48,43,51,49,40,40,51,51,53,28,49,55,41,37,73,72,57,29,52,52,44,59,48,68,41,67,34,58,53,49,60,52,51,48,53,50,37,59,75,61,61,31,63,34,34,38,33,53,41,63,66,77,61,80,67,83,63,88,76,64,73,38,63,43,52,55,36,61,72,70,47,80,43,32,37,36,31,34,43,113

Foldseek 3Di:
DAFEEEEEDALDPCSVVLLVVCLVPPDAPRYAYEYEYEDALVLPPDQDDDDDDPVRCVVRVPSNVSVVSRVVSQVVSQVVNVVSRHNYDYDYGYDDRLCRQQVVCVVRVHQEYEYEFDPPPVPPDPPPHTSQRSNVVRHDHYYHYDYD/DAFEEEEEDALDPCSVVLLVVCLVPPDAPRYAYEYEYEDALVLPPDQDDDDDDPVRCVVRVPSNVSVVSRVVSQVVSQVVNVVSRHNYDYDYHYDDRLCRQLVVCVVRVHQEYEYEFDPPPVPPDPPPHTSQRSNVVRHDHYYHYDYD

Organism: Pseudomonas putida (strain ATCC 47054 / DSM 6125 / CFBP 8728 / NCIMB 11950 / KT2440) (NCBI:txid160488)

InterPro domains:
  IPR006015 Universal stress protein A family [PR01438] (2-20)
  IPR006015 Universal stress protein A family [PR01438] (107-119)
  IPR006015 Universal stress protein A family [PR01438] (125-147)
  IPR006016 UspA [PF00582] (4-145)
  IPR014729 Rossmann-like alpha/beta/alpha sandwich fold [G3DSA:3.40.50.620] (1-147)

Radius of gyration: 21.69 Å; Cα contacts (8 Å, |Δi|>4): 547; chains: 2; bounding box: 41×83×36 Å